Protein AF-A0A8J8B3W0-F1 (afdb_monomer_lite)

Foldseek 3Di:
DDDPPDPPPVVVVVVVVVPPPPPPCLVQCVPLLDVLLLVLAQVQLCLQLVDDSVVSVVLSVCCNVRNDTPVLVVLLQVLPPPDRCVLVVDLVLSLLQCSLCVCVSPVPDDPVSSSSSSSVNSVSLSVVCSVPVVLSVLSVVLVVLVVVVVPPPDDDPFDFFWKKKKKFFQDADADDPRPDGRRLGDFIWMKIAGCDAAWDDALHDIAHHGAMWIKFFDQDDVQVVRQGFIKIRPCLCCCPPVVDRPWMKMDMDGAGPQLRVQLNVLSVSLGGHDQQSHRQNSSQSSCVSRVPDHFDCHSRRGSNRRRVRSVVDPRMDINDDGGHDQWMFRDDVHTDTTHD

Radius of gyration: 24.82 Å; chains: 1; bounding box: 64×38×104 Å

Secondary structure (DSSP, 8-state):
-----SSSSSSHHHHTSS-----------TTT--HHHHHHHHHHHHHHH---HHHHHHHHHHHHHH---HHHHHHHHHHTTTS-GGG--SHHHHHHHHHHTHHHHHTT--HHHHHHHHHHHHHHHHHHHHH-HHHHHHHHHHHHHHHHHTT-----S--EEEEEEEEEE-------TTS------SEEEEEEEE-SSSEEEETTEEEETT-EEEEEEES--GGGTT--EEEESHHHHHHHTT--S-S-EEEEEEEEHHHHHHHHHHHHHT----SSSSHHHHHHHHHHTTTSSP---TTTT-HHHHHHHHHTSTT-EES--------EEE-SSSPEEE--

Sequence (340 aa):
MFKQRKITACILSIIMIFALAATAFAHDLDGYADRNVYDMLEIHYTILTGLEADVADTYYEEISNNGFTNEQLDSIDKVLYPGNLDSLSATYDKLAYLQDNYSELTSYMPQDKKILIDKYIMYLGLLYYYENPRQSEYLKMNEMDESIQRNQVGKAAANIVGKLTIFADPSTRGVGSSGHEINLGKHAWISFENTSSGYQRLGGLDYYQGTGGTVGTYGNLPETNNYKGVHYNVESVKVNDHSMYLPRYSLSVQITADDLSRINQTITYNDTWTKVNNCSWFAAAVWNASGGKYVSAGVIPTPKTLADNIKKISGYDTNAEVPYCDITYYKAKNPVKFTL

Organism: NCBI:txid2818044

pLDDT: mean 80.73, std 19.65, range [30.7, 98.69]

Structure (mmCIF, N/CA/C/O backbone):
data_AF-A0A8J8B3W0-F1
#
_entry.id   AF-A0A8J8B3W0-F1
#
loop_
_atom_site.group_PDB
_atom_site.id
_atom_site.type_symbol
_atom_site.label_atom_id
_atom_site.label_alt_id
_atom_site.label_comp_id
_atom_site.label_asym_id
_atom_site.label_entity_id
_atom_site.label_seq_id
_atom_site.pdbx_PDB_ins_code
_atom_site.Cartn_x
_atom_site.Cartn_y
_atom_site.Cartn_z
_atom_site.occupancy
_atom_site.B_iso_or_equiv
_atom_site.auth_seq_id
_atom_site.auth_comp_id
_atom_site.auth_asym_id
_atom_site.auth_atom_id
_atom_site.pdbx_PDB_model_num
ATOM 1 N N . MET A 1 1 ? 39.440 4.715 -75.061 1.00 36.53 1 MET A N 1
ATOM 2 C CA . MET A 1 1 ? 40.402 5.610 -74.385 1.00 36.53 1 MET A CA 1
ATOM 3 C C . MET A 1 1 ? 39.637 6.838 -73.892 1.00 36.53 1 MET A C 1
ATOM 5 O O . MET A 1 1 ? 39.273 7.645 -74.725 1.00 36.53 1 MET A O 1
ATOM 9 N N . PHE A 1 2 ? 39.359 6.902 -72.575 1.00 31.12 2 PHE A N 1
ATOM 10 C CA . PHE A 1 2 ? 38.786 8.022 -71.785 1.00 31.12 2 PHE A CA 1
ATOM 11 C C . PHE A 1 2 ? 37.401 8.568 -72.241 1.00 31.12 2 PHE A C 1
ATOM 13 O O . PHE A 1 2 ? 37.219 8.938 -73.382 1.00 31.12 2 PHE A O 1
ATOM 20 N N . LYS A 1 3 ? 36.356 8.731 -71.415 1.00 35.69 3 LYS A N 1
ATOM 21 C CA . LYS A 1 3 ? 36.325 9.058 -69.983 1.00 35.69 3 LYS A CA 1
ATOM 22 C C . LYS A 1 3 ? 34.891 8.845 -69.439 1.00 35.69 3 LYS A C 1
ATOM 24 O O . LYS A 1 3 ? 34.044 9.726 -69.538 1.00 35.69 3 LYS A O 1
ATOM 29 N N . GLN A 1 4 ? 34.628 7.695 -68.816 1.00 41.53 4 GLN A N 1
ATOM 30 C CA . GLN A 1 4 ? 33.573 7.559 -67.802 1.00 41.53 4 GLN A CA 1
ATOM 31 C C . GLN A 1 4 ? 34.034 8.325 -66.555 1.00 41.53 4 GLN A C 1
ATOM 33 O O . GLN A 1 4 ? 34.774 7.798 -65.733 1.00 41.53 4 GLN A O 1
ATOM 38 N N . ARG A 1 5 ? 33.672 9.603 -66.437 1.00 43.88 5 ARG A N 1
ATOM 39 C CA . ARG A 1 5 ? 33.802 10.374 -65.190 1.00 43.88 5 ARG A CA 1
ATOM 40 C C . ARG A 1 5 ? 32.729 11.448 -65.176 1.00 43.88 5 ARG A C 1
ATOM 42 O O . ARG A 1 5 ? 33.004 12.558 -65.610 1.00 43.88 5 ARG A O 1
ATOM 49 N N . LYS A 1 6 ? 31.517 11.097 -64.736 1.00 42.03 6 LYS A N 1
ATOM 50 C CA . LYS A 1 6 ? 30.480 12.049 -64.280 1.00 42.03 6 LYS A CA 1
ATOM 51 C C . LYS A 1 6 ? 29.300 11.377 -63.554 1.00 42.03 6 LYS A C 1
ATOM 53 O O . LYS A 1 6 ? 28.219 11.940 -63.493 1.00 42.03 6 LYS A O 1
ATOM 58 N N . ILE A 1 7 ? 29.510 10.196 -62.962 1.00 41.12 7 ILE A N 1
ATOM 59 C CA . ILE A 1 7 ? 28.539 9.544 -62.064 1.00 41.12 7 ILE A CA 1
ATOM 60 C C . ILE A 1 7 ? 29.308 8.998 -60.853 1.00 41.12 7 ILE A C 1
ATOM 62 O O . ILE A 1 7 ? 29.442 7.799 -60.652 1.00 41.12 7 ILE A O 1
ATOM 66 N N . THR A 1 8 ? 29.958 9.884 -60.097 1.00 40.88 8 THR A N 1
ATOM 67 C CA . THR A 1 8 ? 30.576 9.519 -58.800 1.00 40.88 8 THR A CA 1
ATOM 68 C C . THR A 1 8 ? 30.618 10.695 -57.816 1.00 40.88 8 THR A C 1
ATOM 70 O O . THR A 1 8 ? 31.261 10.607 -56.783 1.00 40.88 8 THR A O 1
ATOM 73 N N . ALA A 1 9 ? 29.921 11.802 -58.102 1.00 38.44 9 ALA A N 1
ATOM 74 C CA . ALA A 1 9 ? 29.915 12.986 -57.234 1.00 38.44 9 ALA A CA 1
ATOM 75 C C . ALA A 1 9 ? 28.532 13.338 -56.650 1.00 38.44 9 ALA A C 1
ATOM 77 O O . ALA A 1 9 ? 28.444 14.257 -55.849 1.00 38.44 9 ALA A O 1
ATOM 78 N N . CYS A 1 10 ? 27.469 12.599 -56.997 1.00 33.44 10 CYS A N 1
ATOM 79 C CA . CYS A 1 10 ? 26.130 12.786 -56.408 1.00 33.44 10 CYS A CA 1
ATOM 80 C C . CYS A 1 10 ? 25.666 11.617 -55.526 1.00 33.44 10 CYS A C 1
ATOM 82 O O . CYS A 1 10 ? 24.647 11.737 -54.862 1.00 33.44 10 CYS A O 1
ATOM 84 N N . ILE A 1 11 ? 26.411 10.506 -55.476 1.00 35.00 11 ILE A N 1
ATOM 85 C CA . ILE A 1 11 ? 26.091 9.373 -54.584 1.00 35.00 11 ILE A CA 1
ATOM 86 C C . ILE A 1 11 ? 26.805 9.520 -53.226 1.00 35.00 11 ILE A C 1
ATOM 88 O O . ILE A 1 11 ? 26.292 9.069 -52.209 1.00 35.00 11 ILE A O 1
ATOM 92 N N . LEU A 1 12 ? 27.922 10.254 -53.161 1.00 31.11 12 LEU A N 1
ATOM 93 C CA . LEU A 1 12 ? 28.620 10.544 -51.900 1.00 31.11 12 LEU A CA 1
ATOM 94 C C . LEU A 1 12 ? 27.958 11.655 -51.064 1.00 31.11 12 LEU A C 1
ATOM 96 O O . LEU A 1 12 ? 28.117 11.669 -49.850 1.00 31.11 12 LEU A O 1
ATOM 100 N N . SER A 1 13 ? 27.158 12.532 -51.674 1.00 31.62 13 SER A N 1
ATOM 101 C CA . SER A 1 13 ? 26.424 13.594 -50.964 1.00 31.62 13 SER A CA 1
ATOM 102 C C . SER A 1 13 ? 25.088 13.122 -50.379 1.00 31.62 13 SER A C 1
ATOM 104 O O . SER A 1 13 ? 24.562 13.765 -49.481 1.00 31.62 13 SER A O 1
ATOM 106 N N . ILE A 1 14 ? 24.552 11.993 -50.855 1.00 34.00 14 ILE A N 1
ATOM 107 C CA . ILE A 1 14 ? 23.327 11.379 -50.313 1.00 34.00 14 ILE A CA 1
ATOM 108 C C . ILE A 1 14 ? 23.666 10.384 -49.191 1.00 34.00 14 ILE A C 1
ATOM 110 O O . ILE A 1 14 ? 22.887 10.221 -48.259 1.00 34.00 14 ILE A O 1
ATOM 114 N N . ILE A 1 15 ? 24.873 9.807 -49.196 1.00 32.59 15 ILE A N 1
ATOM 115 C CA . ILE A 1 15 ? 25.362 8.965 -48.091 1.00 32.59 15 ILE A CA 1
ATOM 116 C C . ILE A 1 15 ? 25.829 9.812 -46.886 1.00 32.59 15 ILE A C 1
ATOM 118 O O . ILE A 1 15 ? 25.740 9.353 -45.755 1.00 32.59 15 ILE A O 1
ATOM 122 N N . MET A 1 16 ? 26.215 11.081 -47.079 1.00 30.70 16 MET A N 1
ATOM 123 C CA . MET A 1 16 ? 26.545 12.002 -45.972 1.00 30.70 16 MET A CA 1
ATOM 124 C C . MET A 1 16 ? 25.350 12.766 -45.372 1.00 30.70 16 MET A C 1
ATOM 126 O O . MET A 1 16 ? 25.546 13.538 -44.442 1.00 30.70 16 MET A O 1
ATOM 130 N N . ILE A 1 17 ? 24.122 12.546 -45.855 1.00 33.09 17 ILE A N 1
ATOM 131 C CA . ILE A 1 17 ? 22.892 13.073 -45.221 1.00 33.09 17 ILE A CA 1
ATOM 132 C C . ILE A 1 17 ? 22.119 11.958 -44.481 1.00 33.09 17 ILE A C 1
ATOM 134 O O . ILE A 1 17 ? 21.222 12.240 -43.697 1.00 33.09 17 ILE A O 1
ATOM 138 N N . PHE A 1 18 ? 22.541 10.695 -44.625 1.00 31.80 18 PHE A N 1
ATOM 139 C CA . PHE A 1 18 ? 22.135 9.575 -43.759 1.00 31.80 18 PHE A CA 1
ATOM 140 C C . PHE A 1 18 ? 23.187 9.198 -42.707 1.00 31.80 18 PHE A C 1
ATOM 142 O O . PHE A 1 18 ? 23.033 8.208 -42.005 1.00 31.80 18 PHE A O 1
ATOM 149 N N . ALA A 1 19 ? 24.198 10.044 -42.516 1.00 33.78 19 ALA A N 1
ATOM 150 C CA . ALA A 1 19 ? 24.714 10.293 -41.179 1.00 33.78 19 ALA A CA 1
ATOM 151 C C . ALA A 1 19 ? 23.879 11.430 -40.573 1.00 33.78 19 ALA A C 1
ATOM 153 O O . ALA A 1 19 ? 24.404 12.466 -40.170 1.00 33.78 19 ALA A O 1
ATOM 154 N N . LEU A 1 20 ? 22.549 11.234 -40.508 1.00 34.06 20 LEU A N 1
ATOM 155 C CA . LEU A 1 20 ? 21.848 11.724 -39.332 1.00 34.06 20 LEU A CA 1
ATOM 156 C C . LEU A 1 20 ? 22.696 11.165 -38.203 1.00 34.06 20 LEU A C 1
ATOM 158 O O . LEU A 1 20 ? 22.834 9.947 -38.074 1.00 34.06 20 LEU A O 1
ATOM 162 N N . ALA A 1 21 ? 23.319 12.049 -37.435 1.00 35.44 21 ALA A N 1
ATOM 163 C CA . ALA A 1 21 ? 23.540 11.712 -36.061 1.00 35.44 21 ALA A CA 1
ATOM 164 C C . ALA A 1 21 ? 22.165 11.225 -35.586 1.00 35.44 21 ALA A C 1
ATOM 166 O O . ALA A 1 21 ? 21.265 12.014 -35.312 1.00 35.44 21 ALA A O 1
ATOM 167 N N . ALA A 1 22 ? 22.002 9.904 -35.520 1.00 32.72 22 ALA A N 1
ATOM 168 C CA . ALA A 1 22 ? 21.505 9.305 -34.317 1.00 32.72 22 ALA A CA 1
ATOM 169 C C . ALA A 1 22 ? 22.384 9.912 -33.221 1.00 32.72 22 ALA A C 1
ATOM 171 O O . ALA A 1 22 ? 23.372 9.337 -32.778 1.00 32.72 22 ALA A O 1
ATOM 172 N N . THR A 1 23 ? 22.050 11.141 -32.823 1.00 35.25 23 THR A N 1
ATOM 173 C CA . THR A 1 23 ? 22.035 11.470 -31.423 1.00 35.25 23 THR A CA 1
ATOM 174 C C . THR A 1 23 ? 21.140 10.383 -30.877 1.00 35.25 23 THR A C 1
ATOM 176 O O . THR A 1 23 ? 19.912 10.458 -30.943 1.00 35.25 23 THR A O 1
ATOM 179 N N . ALA A 1 24 ? 21.777 9.279 -30.492 1.00 34.03 24 ALA A N 1
ATOM 180 C CA . ALA A 1 24 ? 21.272 8.482 -29.423 1.00 34.03 24 ALA A CA 1
ATOM 181 C C . ALA A 1 24 ? 20.951 9.531 -28.364 1.00 34.03 24 ALA A C 1
ATOM 183 O O . ALA A 1 24 ? 21.842 10.064 -27.712 1.00 34.03 24 ALA A O 1
ATOM 184 N N . PHE A 1 25 ? 19.674 9.864 -28.229 1.00 37.47 25 PHE A N 1
ATOM 185 C CA . PHE A 1 25 ? 19.162 10.095 -26.905 1.00 37.47 25 PHE A CA 1
ATOM 186 C C . PHE A 1 25 ? 19.222 8.708 -26.255 1.00 37.47 25 PHE A C 1
ATOM 188 O O . PHE A 1 25 ? 18.204 8.073 -26.022 1.00 37.47 25 PHE A O 1
ATOM 195 N N . ALA A 1 26 ? 20.445 8.214 -25.995 1.00 39.91 26 ALA A N 1
ATOM 196 C CA . ALA A 1 26 ? 20.672 7.559 -24.732 1.00 39.91 26 ALA A CA 1
ATOM 197 C C . ALA A 1 26 ? 20.059 8.567 -23.772 1.00 39.91 26 ALA A C 1
ATOM 199 O O . ALA A 1 26 ? 20.474 9.731 -23.757 1.00 39.91 26 ALA A O 1
ATOM 200 N N . HIS A 1 27 ? 18.927 8.211 -23.174 1.00 45.62 27 HIS A N 1
ATOM 201 C CA . HIS A 1 27 ? 18.411 9.011 -22.088 1.00 45.62 27 HIS A CA 1
ATOM 202 C C . HIS A 1 27 ? 19.501 8.869 -21.042 1.00 45.62 27 HIS A C 1
ATOM 204 O O . HIS A 1 27 ? 19.578 7.836 -20.379 1.00 45.62 27 HIS A O 1
ATOM 210 N N . ASP A 1 28 ? 20.450 9.801 -21.086 1.00 45.03 28 ASP A N 1
ATOM 211 C CA . ASP A 1 28 ? 21.692 9.710 -20.357 1.00 45.03 28 ASP A CA 1
ATOM 212 C C . ASP A 1 28 ? 21.248 9.673 -18.906 1.00 45.03 28 ASP A C 1
ATOM 214 O O . ASP A 1 28 ? 20.647 10.623 -18.397 1.00 45.03 28 ASP A O 1
ATOM 218 N N . LEU A 1 29 ? 21.410 8.511 -18.276 1.00 51.69 29 LEU A N 1
ATOM 219 C CA . LEU A 1 29 ? 21.153 8.385 -16.853 1.00 51.69 29 LEU A CA 1
ATOM 220 C C . LEU A 1 29 ? 22.271 9.074 -16.062 1.00 51.69 29 LEU A C 1
ATOM 222 O O . LEU A 1 29 ? 22.240 8.983 -14.836 1.00 51.69 29 LEU A O 1
ATOM 226 N N . ASP A 1 30 ? 23.198 9.784 -16.729 1.00 46.56 30 ASP A N 1
ATOM 227 C CA . ASP A 1 30 ? 24.101 10.792 -16.169 1.00 46.56 30 ASP A CA 1
ATOM 228 C C . ASP A 1 30 ? 23.297 11.775 -15.295 1.00 46.56 30 ASP A C 1
ATOM 230 O O . ASP A 1 30 ? 22.800 12.817 -15.723 1.00 46.56 30 ASP A O 1
ATOM 234 N N . GLY A 1 31 ? 23.116 11.382 -14.033 1.00 53.12 31 GLY A N 1
ATOM 235 C CA . GLY A 1 31 ? 22.353 12.095 -13.015 1.00 53.12 31 GLY A CA 1
ATOM 236 C C . GLY A 1 31 ? 21.260 11.288 -12.305 1.00 53.12 31 GLY A C 1
ATOM 237 O O . GLY A 1 31 ? 20.996 11.600 -11.152 1.00 53.12 31 GLY A O 1
ATOM 238 N N . TYR A 1 32 ? 20.661 10.266 -12.925 1.00 57.03 32 TYR A N 1
ATOM 239 C CA . TYR A 1 32 ? 19.447 9.570 -12.448 1.00 57.03 32 TYR A CA 1
ATOM 240 C C . TYR A 1 32 ? 19.716 8.250 -11.698 1.00 57.03 32 TYR A C 1
ATOM 242 O O . TYR A 1 32 ? 18.818 7.727 -11.037 1.00 57.03 32 TYR A O 1
ATOM 250 N N . ALA A 1 33 ? 20.939 7.714 -11.778 1.00 61.25 33 ALA A N 1
ATOM 251 C CA . ALA A 1 33 ? 21.395 6.541 -11.026 1.00 61.25 33 ALA A CA 1
ATOM 252 C C . ALA A 1 33 ? 21.654 6.882 -9.541 1.00 61.25 33 ALA A C 1
ATOM 254 O O . ALA A 1 33 ? 22.776 6.798 -9.037 1.00 61.25 33 ALA A O 1
ATOM 255 N N . ASP A 1 34 ? 20.616 7.334 -8.834 1.00 76.50 34 ASP A N 1
ATOM 256 C CA . ASP A 1 34 ? 20.676 7.507 -7.384 1.00 76.50 34 ASP A CA 1
ATOM 257 C C . ASP A 1 34 ? 20.457 6.145 -6.719 1.00 76.50 34 ASP A C 1
ATOM 259 O O . ASP A 1 34 ? 19.331 5.648 -6.639 1.00 76.50 34 ASP A O 1
ATOM 263 N N . ARG A 1 35 ? 21.543 5.558 -6.203 1.00 84.12 35 ARG A N 1
ATOM 264 C CA . ARG A 1 35 ? 21.506 4.298 -5.448 1.00 84.12 35 ARG A CA 1
ATOM 265 C C . ARG A 1 35 ? 20.496 4.351 -4.301 1.00 84.12 35 ARG A C 1
ATOM 267 O O . ARG A 1 35 ? 19.840 3.355 -4.045 1.00 84.12 35 ARG A O 1
ATOM 274 N N . ASN A 1 36 ? 20.290 5.515 -3.677 1.00 81.88 36 ASN A N 1
ATOM 275 C CA . ASN A 1 36 ? 19.286 5.642 -2.623 1.00 81.88 36 ASN A CA 1
ATOM 276 C C . ASN A 1 36 ? 17.862 5.484 -3.165 1.00 81.88 36 ASN A C 1
ATOM 278 O O . ASN A 1 36 ? 16.993 5.028 -2.435 1.00 81.88 36 ASN A O 1
ATOM 282 N N . VAL A 1 37 ? 17.593 5.918 -4.403 1.00 83.81 37 VAL A N 1
ATOM 283 C CA . VAL A 1 37 ? 16.291 5.699 -5.052 1.00 83.81 37 VAL A CA 1
ATOM 284 C C . VAL A 1 37 ? 16.123 4.235 -5.410 1.00 83.81 37 VAL A C 1
ATOM 286 O O . VAL A 1 37 ? 15.051 3.690 -5.185 1.00 83.81 37 VAL A O 1
ATOM 289 N N . TYR A 1 38 ? 17.174 3.591 -5.907 1.00 88.50 38 TYR A N 1
ATOM 290 C CA . TYR A 1 38 ? 17.145 2.157 -6.164 1.00 88.50 38 TYR A CA 1
ATOM 291 C C . TYR A 1 38 ? 16.872 1.337 -4.899 1.00 88.50 38 TYR A C 1
ATOM 293 O O . TYR A 1 38 ? 15.939 0.538 -4.905 1.00 88.50 38 TYR A O 1
ATOM 301 N N . ASP A 1 39 ? 17.623 1.578 -3.820 1.00 85.38 39 ASP A N 1
ATOM 302 C CA . ASP A 1 39 ? 17.486 0.832 -2.563 1.00 85.38 39 ASP A CA 1
ATOM 303 C C . ASP A 1 39 ? 16.042 0.907 -2.031 1.00 85.38 39 ASP A C 1
ATOM 305 O O . ASP A 1 39 ? 15.532 -0.078 -1.508 1.00 85.38 39 ASP A O 1
ATOM 309 N N . MET A 1 40 ? 15.350 2.032 -2.274 1.00 80.38 40 MET A N 1
ATOM 310 C CA . MET A 1 40 ? 13.934 2.201 -1.927 1.00 80.38 40 MET A CA 1
ATOM 311 C C . MET A 1 40 ? 12.941 1.417 -2.782 1.00 80.38 40 MET A C 1
ATOM 313 O O . MET A 1 40 ? 11.805 1.155 -2.388 1.00 80.38 40 MET A O 1
ATOM 317 N N . LEU A 1 41 ? 13.297 1.157 -4.034 1.00 88.56 41 LEU A N 1
ATOM 318 C CA . LEU A 1 41 ? 12.405 0.511 -4.989 1.00 88.56 41 LEU A CA 1
ATOM 319 C C . LEU A 1 41 ? 12.640 -0.989 -5.051 1.00 88.56 41 LEU A C 1
ATOM 321 O O . LEU A 1 41 ? 11.724 -1.711 -5.441 1.00 88.56 41 LEU A O 1
ATOM 325 N N . GLU A 1 42 ? 13.829 -1.452 -4.666 1.00 91.19 42 GLU A N 1
ATOM 326 C CA . GLU A 1 42 ? 14.282 -2.833 -4.800 1.00 91.19 42 GLU A CA 1
ATOM 327 C C . GLU A 1 42 ? 13.254 -3.831 -4.254 1.00 91.19 42 GLU A C 1
ATOM 329 O O . GLU A 1 42 ? 12.852 -4.758 -4.962 1.00 91.19 42 GLU A O 1
ATOM 334 N N . ILE A 1 43 ? 12.751 -3.627 -3.033 1.00 88.25 43 ILE A N 1
ATOM 335 C CA . ILE A 1 43 ? 11.786 -4.552 -2.424 1.00 88.25 43 ILE A CA 1
ATOM 336 C C . ILE A 1 43 ? 10.458 -4.593 -3.191 1.00 88.25 43 ILE A C 1
ATOM 338 O O . ILE A 1 43 ? 9.889 -5.658 -3.434 1.00 88.25 43 ILE A O 1
ATOM 342 N N . HIS A 1 44 ? 9.958 -3.441 -3.633 1.00 91.25 44 HIS A N 1
ATOM 343 C CA . HIS A 1 44 ? 8.719 -3.371 -4.402 1.00 91.25 44 HIS A CA 1
ATOM 344 C C . HIS A 1 44 ? 8.888 -3.981 -5.796 1.00 91.25 44 HIS A C 1
ATOM 346 O O . HIS A 1 44 ? 7.991 -4.670 -6.288 1.00 91.25 44 HIS A O 1
ATOM 352 N N . TYR A 1 45 ? 10.049 -3.752 -6.404 1.00 94.25 45 TYR A N 1
ATOM 353 C CA . TYR A 1 45 ? 10.434 -4.255 -7.709 1.00 94.25 45 TYR A CA 1
ATOM 354 C C . TYR A 1 45 ? 10.600 -5.777 -7.725 1.00 94.25 45 TYR A C 1
ATOM 356 O O . TYR A 1 45 ? 10.042 -6.452 -8.590 1.00 94.25 45 TYR A O 1
ATOM 364 N N . THR A 1 46 ? 11.315 -6.333 -6.751 1.00 94.06 46 THR A N 1
ATOM 365 C CA . THR A 1 46 ? 11.516 -7.784 -6.603 1.00 94.06 46 THR A CA 1
ATOM 366 C C . THR A 1 46 ? 10.196 -8.497 -6.307 1.00 94.06 46 THR A C 1
ATOM 368 O O . THR A 1 46 ? 9.905 -9.521 -6.919 1.00 94.06 46 THR A O 1
ATOM 371 N N . ILE A 1 47 ? 9.312 -7.916 -5.484 1.00 91.75 47 ILE A N 1
ATOM 372 C CA . ILE A 1 47 ? 7.959 -8.461 -5.248 1.00 91.75 47 ILE A CA 1
ATOM 373 C C . ILE A 1 47 ? 7.097 -8.453 -6.519 1.00 91.75 47 ILE A C 1
ATOM 375 O O . ILE A 1 47 ? 6.290 -9.367 -6.730 1.00 91.75 47 ILE A O 1
ATOM 379 N N . LEU A 1 48 ? 7.224 -7.414 -7.349 1.00 94.12 48 LEU A N 1
ATOM 380 C CA . LEU A 1 48 ? 6.501 -7.308 -8.614 1.00 94.12 48 LEU A CA 1
ATOM 381 C C . LEU A 1 48 ? 6.999 -8.344 -9.627 1.00 94.12 48 LEU A C 1
ATOM 383 O O . LEU A 1 48 ? 6.191 -9.060 -10.216 1.00 94.12 48 LEU A O 1
ATOM 387 N N . THR A 1 49 ? 8.317 -8.420 -9.810 1.00 95.00 49 THR A N 1
ATOM 388 C CA . THR A 1 49 ? 8.955 -9.190 -10.887 1.00 95.00 49 THR A CA 1
ATOM 389 C C . THR A 1 49 ? 9.239 -10.649 -10.536 1.00 95.00 49 THR A C 1
ATOM 391 O O . THR A 1 49 ? 9.416 -11.477 -11.433 1.00 95.00 49 THR A O 1
ATOM 394 N N . GLY A 1 50 ? 9.282 -10.970 -9.240 1.00 93.38 50 GLY A N 1
ATOM 395 C CA . GLY A 1 50 ? 9.732 -12.261 -8.725 1.00 93.38 50 GLY A CA 1
ATOM 396 C C . GLY A 1 50 ? 11.235 -12.497 -8.894 1.00 93.38 50 GLY A C 1
ATOM 397 O O . GLY A 1 50 ? 11.664 -13.646 -8.825 1.00 93.38 50 GLY A O 1
ATOM 398 N N . LEU A 1 51 ? 12.017 -11.450 -9.179 1.00 95.06 51 LEU A N 1
ATOM 399 C CA . LEU A 1 51 ? 13.472 -11.535 -9.281 1.00 95.06 51 LEU A CA 1
ATOM 400 C C . LEU A 1 51 ? 14.111 -11.600 -7.892 1.00 95.06 51 LEU A C 1
ATOM 402 O O . LEU A 1 51 ? 13.632 -10.974 -6.946 1.00 95.06 51 LEU A O 1
ATOM 406 N N . GLU A 1 52 ? 15.225 -12.321 -7.804 1.00 95.00 52 GLU A N 1
ATOM 407 C CA . GLU A 1 52 ? 16.122 -12.259 -6.653 1.00 95.00 52 GLU A CA 1
ATOM 408 C C . GLU A 1 52 ? 16.838 -10.896 -6.611 1.00 95.00 52 GLU A C 1
ATOM 410 O O . GLU A 1 52 ? 17.029 -10.243 -7.644 1.00 95.00 52 GLU A O 1
ATOM 415 N N . ALA A 1 53 ? 17.231 -10.466 -5.410 1.00 91.88 53 ALA A N 1
ATOM 416 C CA . ALA A 1 53 ? 17.833 -9.151 -5.171 1.00 91.88 53 ALA A CA 1
ATOM 417 C C . ALA A 1 53 ? 19.136 -8.932 -5.967 1.00 91.88 53 ALA A C 1
ATOM 419 O O . ALA A 1 53 ? 19.337 -7.877 -6.556 1.00 91.88 53 ALA A O 1
ATOM 420 N N . ASP A 1 54 ? 19.980 -9.958 -6.091 1.00 96.19 54 ASP A N 1
ATOM 421 C CA . ASP A 1 54 ? 21.234 -9.895 -6.855 1.00 96.19 54 ASP A CA 1
ATOM 422 C C . ASP A 1 54 ? 21.008 -9.702 -8.367 1.00 96.19 54 ASP A C 1
ATOM 424 O O . ASP A 1 54 ? 21.774 -9.012 -9.051 1.00 96.19 54 ASP A O 1
ATOM 428 N N . VAL A 1 55 ? 19.923 -10.270 -8.902 1.00 97.12 55 VAL A N 1
ATOM 429 C CA . VAL A 1 55 ? 19.504 -10.043 -10.290 1.00 97.12 55 VAL A CA 1
ATOM 430 C C . VAL A 1 55 ? 18.970 -8.621 -10.466 1.00 97.12 55 VAL A C 1
ATOM 432 O O . VAL A 1 55 ? 19.281 -7.979 -11.472 1.00 97.12 55 VAL A O 1
ATOM 435 N N . ALA A 1 56 ? 18.205 -8.107 -9.497 1.00 96.25 56 ALA A N 1
ATOM 436 C CA . ALA A 1 56 ? 17.738 -6.721 -9.506 1.00 96.25 56 ALA A CA 1
ATOM 437 C C . ALA A 1 56 ? 18.907 -5.718 -9.445 1.00 96.25 56 ALA A C 1
ATOM 439 O O . ALA A 1 56 ? 18.924 -4.777 -10.242 1.00 96.25 56 ALA A O 1
ATOM 440 N N . ASP A 1 57 ? 19.914 -5.976 -8.602 1.00 94.75 57 ASP A N 1
ATOM 441 C CA . ASP A 1 57 ? 21.149 -5.186 -8.499 1.00 94.75 57 ASP A CA 1
ATOM 442 C C . ASP A 1 57 ? 21.885 -5.157 -9.843 1.00 94.75 57 ASP A C 1
ATOM 444 O O . ASP A 1 57 ? 22.254 -4.094 -10.345 1.00 9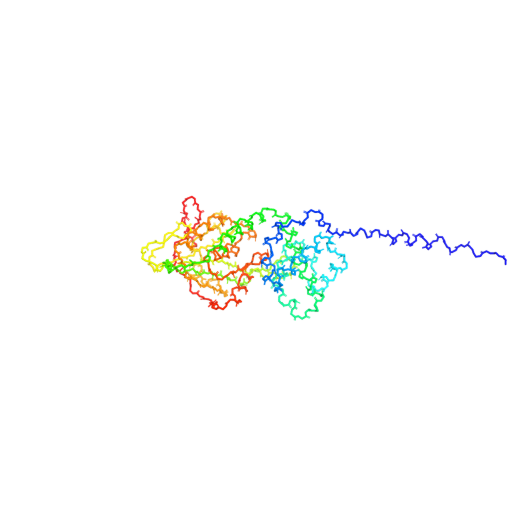4.75 57 ASP A O 1
ATOM 448 N N . THR A 1 58 ? 22.027 -6.324 -10.480 1.00 96.00 58 THR A N 1
ATOM 449 C CA . THR A 1 58 ? 22.649 -6.435 -11.807 1.00 96.00 58 THR A CA 1
ATOM 450 C C . THR A 1 58 ? 21.893 -5.593 -12.839 1.00 96.00 58 THR A C 1
ATOM 452 O O . THR A 1 58 ? 22.499 -4.877 -13.636 1.00 96.00 58 THR A O 1
ATOM 455 N N . TYR A 1 59 ? 20.556 -5.632 -12.831 1.00 95.12 59 TYR A N 1
ATOM 456 C CA . TYR A 1 59 ? 19.750 -4.826 -13.750 1.00 95.12 59 TYR A CA 1
ATOM 457 C C . TYR A 1 59 ? 19.890 -3.333 -13.471 1.00 95.12 59 TYR A C 1
ATOM 459 O O . TYR A 1 59 ? 20.003 -2.559 -14.420 1.00 95.12 59 TYR A O 1
ATOM 467 N N . TYR A 1 60 ? 19.929 -2.928 -12.203 1.00 93.19 60 TYR A N 1
ATOM 468 C CA . TYR A 1 60 ? 20.197 -1.548 -11.818 1.00 93.19 60 TYR A CA 1
ATOM 469 C C . TYR A 1 60 ? 21.555 -1.064 -12.335 1.00 93.19 60 TYR A C 1
ATOM 471 O O . TYR A 1 60 ? 21.621 0.011 -12.932 1.00 93.19 60 TYR A O 1
ATOM 479 N N . GLU A 1 61 ? 22.622 -1.847 -12.163 1.00 91.69 61 GLU A N 1
ATOM 480 C CA . GLU A 1 61 ? 23.959 -1.495 -12.652 1.00 91.69 61 GLU A CA 1
ATOM 481 C C . GLU A 1 61 ? 23.998 -1.394 -14.181 1.00 91.69 61 GLU A C 1
ATOM 483 O O . GLU A 1 61 ? 24.558 -0.446 -14.733 1.00 91.69 61 GLU A O 1
ATOM 488 N N . GLU A 1 62 ? 23.376 -2.338 -14.890 1.00 90.50 62 GLU A N 1
ATOM 489 C CA . GLU A 1 62 ? 23.314 -2.310 -16.351 1.00 90.50 62 GLU A CA 1
ATOM 490 C C . GLU A 1 62 ? 22.552 -1.092 -16.878 1.00 90.50 62 GLU A C 1
ATOM 492 O O . GLU A 1 62 ? 23.022 -0.445 -17.817 1.00 90.50 62 GLU A O 1
ATOM 497 N N . ILE A 1 63 ? 21.403 -0.775 -16.273 1.00 89.31 63 ILE A N 1
ATOM 498 C CA . ILE A 1 63 ? 20.601 0.404 -16.610 1.00 89.31 63 ILE A CA 1
ATOM 499 C C . ILE A 1 63 ? 21.413 1.663 -16.317 1.00 89.31 63 ILE A C 1
ATOM 501 O O . ILE A 1 63 ? 21.570 2.491 -17.203 1.00 89.31 63 ILE A O 1
ATOM 505 N N . SER A 1 64 ? 21.988 1.782 -15.122 1.00 84.94 64 SER A N 1
ATOM 506 C CA . SER A 1 64 ? 22.744 2.965 -14.691 1.00 84.94 64 SER A CA 1
ATOM 507 C C . SER A 1 64 ? 23.940 3.266 -15.591 1.00 84.94 64 SER A C 1
ATOM 509 O O . SER A 1 64 ? 24.220 4.428 -15.863 1.00 84.94 64 SER A O 1
ATOM 511 N N . ASN A 1 65 ? 24.629 2.228 -16.074 1.00 84.44 65 ASN A N 1
ATOM 512 C CA . ASN A 1 65 ? 25.823 2.388 -16.902 1.00 84.44 65 ASN A CA 1
ATOM 513 C C . ASN A 1 65 ? 25.521 2.580 -18.394 1.00 84.44 65 ASN A C 1
ATOM 515 O O . ASN A 1 65 ? 26.319 3.199 -19.093 1.00 84.44 65 ASN A O 1
ATOM 519 N N . ASN A 1 66 ? 24.422 2.013 -18.906 1.00 83.19 66 ASN A N 1
ATOM 520 C CA . ASN A 1 66 ? 24.198 1.913 -20.355 1.00 83.19 66 ASN A CA 1
ATOM 521 C C . ASN A 1 66 ? 22.887 2.547 -20.839 1.00 83.19 66 ASN A C 1
ATOM 523 O O . ASN A 1 66 ? 22.694 2.698 -22.047 1.00 83.19 66 ASN A O 1
ATOM 527 N N . GLY A 1 67 ? 21.972 2.890 -19.931 1.00 81.81 67 GLY A N 1
ATOM 528 C CA . GLY A 1 67 ? 20.623 3.331 -20.267 1.00 81.81 67 GLY A CA 1
ATOM 529 C C . GLY A 1 67 ? 19.870 2.320 -21.137 1.00 81.81 67 GLY A C 1
ATOM 530 O O . GLY A 1 67 ? 20.067 1.107 -21.046 1.00 81.81 67 GLY A O 1
ATOM 531 N N . PHE A 1 68 ? 18.990 2.841 -21.992 1.00 83.00 68 PHE A N 1
ATOM 532 C CA . PHE A 1 68 ? 18.294 2.075 -23.024 1.00 83.00 68 PHE A CA 1
ATOM 533 C C . PHE A 1 68 ? 18.677 2.593 -24.407 1.00 83.00 68 PHE A C 1
ATOM 535 O O . PHE A 1 68 ? 18.727 3.798 -24.649 1.00 83.00 68 PHE A O 1
ATOM 542 N N . THR A 1 69 ? 18.896 1.669 -25.336 1.00 84.19 69 THR A N 1
ATOM 543 C CA . THR A 1 69 ? 19.025 1.986 -26.760 1.00 84.19 69 THR A CA 1
ATOM 544 C C . THR A 1 69 ? 17.651 2.242 -27.385 1.00 84.19 69 THR A C 1
ATOM 546 O O . THR A 1 69 ? 16.641 1.698 -26.937 1.00 84.19 69 THR A O 1
ATOM 549 N N . ASN A 1 70 ? 17.607 3.003 -28.482 1.00 79.88 70 ASN A N 1
ATOM 550 C CA . ASN A 1 70 ? 16.364 3.218 -29.235 1.00 79.88 70 ASN A CA 1
ATOM 551 C C . ASN A 1 70 ? 15.737 1.898 -29.711 1.00 79.88 70 ASN A C 1
ATOM 553 O O . ASN A 1 70 ? 14.527 1.747 -29.664 1.00 79.88 70 ASN A O 1
ATOM 557 N N . GLU A 1 71 ? 16.547 0.911 -30.109 1.00 84.44 71 GLU A N 1
ATOM 558 C CA . GLU A 1 71 ? 16.041 -0.403 -30.527 1.00 84.44 71 GLU A CA 1
ATOM 559 C C . GLU A 1 71 ? 15.357 -1.155 -29.374 1.00 84.44 71 GLU A C 1
ATOM 561 O O . GLU A 1 71 ? 14.336 -1.819 -29.569 1.00 84.44 71 GLU A O 1
ATOM 566 N N . GLN A 1 72 ? 15.898 -1.038 -28.160 1.00 86.88 72 GLN A N 1
ATOM 567 C CA . GLN A 1 72 ? 15.280 -1.595 -26.960 1.00 86.88 72 GLN A CA 1
ATOM 568 C C . GLN A 1 72 ? 13.958 -0.896 -26.637 1.00 86.88 72 GLN A C 1
ATOM 570 O O . GLN A 1 72 ? 12.976 -1.588 -26.378 1.00 86.88 72 GLN A O 1
ATOM 575 N N . LEU A 1 73 ? 13.910 0.439 -26.700 1.00 82.94 73 LEU A N 1
ATOM 576 C CA . LEU A 1 73 ? 12.676 1.208 -26.500 1.00 82.94 73 LEU A CA 1
ATOM 577 C C . LEU A 1 73 ? 11.617 0.850 -27.553 1.00 82.94 73 LEU A C 1
ATOM 579 O O . LEU A 1 73 ? 10.510 0.464 -27.193 1.00 82.94 73 LEU A O 1
ATOM 583 N N . ASP A 1 74 ? 11.995 0.803 -28.831 1.00 80.94 74 ASP A N 1
ATOM 584 C CA . ASP A 1 74 ? 11.117 0.361 -29.920 1.00 80.94 74 ASP A CA 1
ATOM 585 C C . ASP A 1 74 ? 10.602 -1.071 -29.695 1.00 80.94 74 ASP A C 1
ATOM 587 O O . ASP A 1 74 ? 9.472 -1.414 -30.055 1.00 80.94 74 ASP A O 1
ATOM 591 N N . SER A 1 75 ? 11.437 -1.955 -29.137 1.00 82.88 75 SER A N 1
ATOM 592 C CA . SER A 1 75 ? 11.021 -3.316 -28.798 1.00 82.88 75 SER A CA 1
ATOM 593 C C . SER A 1 75 ? 10.051 -3.345 -27.619 1.00 82.88 75 SER A C 1
ATOM 595 O O . SER A 1 75 ? 9.186 -4.218 -27.606 1.00 82.88 75 SER A O 1
ATOM 597 N N . ILE A 1 76 ? 10.205 -2.461 -26.636 1.00 82.62 76 ILE A N 1
ATOM 598 C CA . ILE A 1 76 ? 9.299 -2.336 -25.489 1.00 82.62 76 ILE A CA 1
ATOM 599 C C . ILE A 1 76 ? 7.936 -1.839 -25.965 1.00 82.62 76 ILE A C 1
ATOM 601 O O . ILE A 1 76 ? 6.922 -2.474 -25.676 1.00 82.62 76 ILE A O 1
ATOM 605 N N . ASP A 1 77 ? 7.912 -0.781 -26.774 1.00 75.56 77 ASP A N 1
ATOM 606 C CA . ASP A 1 77 ? 6.674 -0.199 -27.295 1.00 75.56 77 ASP A CA 1
ATOM 607 C C . ASP A 1 77 ? 5.874 -1.212 -28.126 1.00 75.56 77 ASP A C 1
ATOM 609 O O . ASP A 1 77 ? 4.653 -1.314 -27.997 1.00 75.56 77 ASP A O 1
ATOM 613 N N . LYS A 1 78 ? 6.557 -2.048 -28.920 1.00 75.12 78 LYS A N 1
ATOM 614 C CA . LYS A 1 78 ? 5.917 -3.135 -29.685 1.00 75.12 78 LYS A CA 1
ATOM 615 C C . LYS A 1 78 ? 5.316 -4.228 -28.806 1.00 75.12 78 LYS A C 1
ATOM 617 O O . LYS A 1 78 ? 4.311 -4.818 -29.193 1.00 75.12 78 LYS A O 1
ATOM 622 N N . VAL A 1 79 ? 5.933 -4.526 -27.662 1.00 70.56 79 VAL A N 1
ATOM 623 C CA . VAL A 1 79 ? 5.447 -5.545 -26.716 1.00 70.56 79 VAL A CA 1
ATOM 624 C C . VAL A 1 79 ? 4.213 -5.055 -25.954 1.00 70.56 79 VAL A C 1
ATOM 626 O O . VAL A 1 79 ? 3.391 -5.864 -25.537 1.00 70.56 79 VAL A O 1
ATOM 629 N N . LEU A 1 80 ? 4.050 -3.741 -25.812 1.00 70.12 80 LEU A N 1
ATOM 630 C CA . LEU A 1 80 ? 2.973 -3.129 -25.031 1.00 70.12 80 LEU A CA 1
ATOM 631 C C . LEU A 1 80 ? 1.750 -2.733 -25.882 1.00 70.12 80 LEU A C 1
ATOM 633 O O . LEU A 1 80 ? 0.759 -2.228 -25.353 1.00 70.12 80 LEU A O 1
ATOM 637 N N . TYR A 1 81 ? 1.773 -3.042 -27.185 1.00 57.69 81 TYR A N 1
ATOM 638 C CA . TYR A 1 81 ? 0.688 -2.789 -28.139 1.00 57.69 81 TYR A CA 1
ATOM 639 C C . TYR A 1 81 ? -0.452 -3.845 -28.025 1.00 57.69 81 TYR A C 1
ATOM 641 O O . TYR A 1 81 ? -0.154 -5.027 -27.851 1.00 57.69 81 TYR A O 1
ATOM 649 N N . PRO A 1 82 ? -1.755 -3.467 -28.129 1.00 49.44 82 PRO A N 1
ATOM 650 C CA . PRO A 1 82 ? -2.276 -2.432 -29.020 1.00 49.44 82 PRO A CA 1
ATOM 651 C C . PRO A 1 82 ? -2.365 -1.008 -28.463 1.00 49.44 82 PRO A C 1
ATOM 653 O O . PRO A 1 82 ? -2.842 -0.112 -29.157 1.00 49.44 82 PRO A O 1
ATOM 656 N N . GLY A 1 83 ? -1.902 -0.768 -27.236 1.00 51.91 83 GLY A N 1
ATOM 657 C CA . GLY A 1 83 ? -1.802 0.574 -26.679 1.00 51.91 83 GLY A CA 1
ATOM 658 C C . GLY A 1 83 ? -0.443 1.176 -26.957 1.00 51.91 83 GLY A C 1
ATOM 659 O O . GLY A 1 83 ? 0.548 0.752 -26.379 1.00 51.91 83 GLY A O 1
ATOM 660 N N . ASN A 1 84 ? -0.376 2.152 -27.855 1.00 51.84 84 ASN A N 1
ATOM 661 C CA . ASN A 1 84 ? 0.858 2.892 -28.066 1.00 51.84 84 ASN A CA 1
ATOM 662 C C . ASN A 1 84 ? 1.255 3.533 -26.724 1.00 51.84 84 ASN A C 1
ATOM 664 O O . ASN A 1 84 ? 0.509 4.391 -26.244 1.00 51.84 84 ASN A O 1
ATOM 668 N N . LEU A 1 85 ? 2.377 3.145 -26.106 1.00 52.56 85 LEU A N 1
ATOM 669 C CA . LEU A 1 85 ? 2.863 3.802 -24.887 1.00 52.56 85 LEU A CA 1
ATOM 670 C C . LEU A 1 85 ? 3.077 5.307 -25.110 1.00 52.56 85 LEU A C 1
ATOM 672 O O . LEU A 1 85 ? 3.008 6.067 -24.149 1.00 52.56 85 LEU A O 1
ATOM 676 N N . ASP A 1 86 ? 3.265 5.756 -26.356 1.00 49.50 86 ASP A N 1
ATOM 677 C CA . 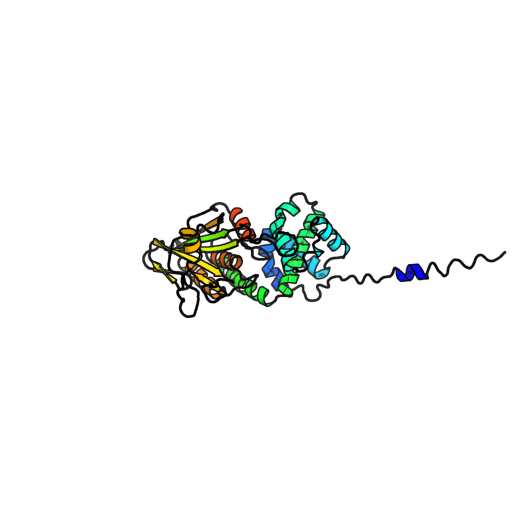ASP A 1 86 ? 3.317 7.180 -26.715 1.00 49.50 86 ASP A CA 1
ATOM 678 C C . ASP A 1 86 ? 2.027 7.943 -26.367 1.00 49.50 86 ASP A C 1
ATOM 680 O O . ASP A 1 86 ? 2.044 9.165 -26.218 1.00 49.50 86 ASP A O 1
ATOM 684 N N . SER A 1 87 ? 0.896 7.243 -26.222 1.00 45.91 87 SER A N 1
ATOM 685 C CA . SER A 1 87 ? -0.372 7.828 -25.759 1.00 45.91 87 SER A CA 1
ATOM 686 C C . SER A 1 87 ? -0.411 8.058 -24.239 1.00 45.91 87 SER A C 1
ATOM 688 O O . SER A 1 87 ? -1.224 8.848 -23.746 1.00 45.91 87 SER A O 1
ATOM 690 N N . LEU A 1 88 ? 0.486 7.402 -23.493 1.00 55.03 88 LEU A N 1
ATOM 691 C CA . LEU A 1 88 ? 0.726 7.598 -22.066 1.00 55.03 88 LEU A CA 1
ATOM 692 C C . LEU A 1 88 ? 1.946 8.511 -21.922 1.00 55.03 88 LEU A C 1
ATOM 694 O O . LEU A 1 88 ? 3.085 8.064 -21.815 1.00 55.03 88 LEU A O 1
ATOM 698 N N . SER A 1 89 ? 1.723 9.823 -21.957 1.00 58.09 89 SER A N 1
ATOM 699 C CA . SER A 1 89 ? 2.818 10.800 -21.997 1.00 58.09 89 SER A CA 1
ATOM 700 C C . SER A 1 89 ? 3.593 10.938 -20.679 1.00 58.09 89 SER A C 1
ATOM 702 O O . SER A 1 89 ? 4.681 11.508 -20.683 1.00 58.09 89 SER A O 1
ATOM 704 N N . ALA A 1 90 ? 3.075 10.421 -19.558 1.00 74.62 90 ALA A N 1
ATOM 705 C CA . ALA A 1 90 ? 3.699 10.552 -18.243 1.00 74.62 90 ALA A CA 1
ATOM 706 C C . ALA A 1 90 ? 4.361 9.247 -17.766 1.00 74.62 90 ALA A C 1
ATOM 708 O O . ALA A 1 90 ? 3.733 8.188 -17.768 1.00 74.62 90 ALA A O 1
ATOM 709 N N . THR A 1 91 ? 5.591 9.347 -17.244 1.00 82.31 91 THR A N 1
ATOM 710 C CA . THR A 1 91 ? 6.358 8.250 -16.612 1.00 82.31 91 THR A CA 1
ATOM 711 C C . THR A 1 91 ? 5.523 7.457 -15.599 1.00 82.31 91 THR A C 1
ATOM 713 O O . THR A 1 91 ? 5.560 6.229 -15.582 1.00 82.31 91 THR A O 1
ATOM 716 N N . TYR A 1 92 ? 4.704 8.157 -14.804 1.00 83.12 92 TYR A N 1
ATOM 717 C CA . TYR A 1 92 ? 3.787 7.555 -13.831 1.00 83.12 92 TYR A CA 1
ATOM 718 C C . TYR A 1 92 ? 2.775 6.599 -14.475 1.00 83.12 92 TYR A C 1
ATOM 720 O O . TYR A 1 92 ? 2.587 5.492 -13.981 1.00 83.12 92 TYR A O 1
ATOM 728 N N . ASP A 1 93 ? 2.133 7.012 -15.570 1.00 80.62 93 ASP A N 1
ATOM 729 C CA . ASP A 1 93 ? 1.068 6.230 -16.204 1.00 80.62 93 ASP A CA 1
ATOM 730 C C . ASP A 1 93 ? 1.641 4.967 -16.859 1.00 80.62 93 ASP A C 1
ATOM 732 O O . ASP A 1 93 ? 1.064 3.888 -16.726 1.00 80.62 93 ASP A O 1
ATOM 736 N N . LYS A 1 94 ? 2.817 5.078 -17.497 1.00 83.81 94 LYS A N 1
ATOM 737 C CA . LYS A 1 94 ? 3.538 3.926 -18.065 1.00 83.81 94 LYS A CA 1
ATOM 738 C C . LYS A 1 94 ? 3.896 2.907 -16.984 1.00 83.81 94 LYS A C 1
ATOM 740 O O . LYS A 1 94 ? 3.645 1.715 -17.147 1.00 83.81 94 LYS A O 1
ATOM 745 N N . LEU A 1 95 ? 4.453 3.381 -15.870 1.00 88.25 95 LEU A N 1
ATOM 746 C CA . LEU A 1 95 ? 4.856 2.528 -14.757 1.00 88.25 95 LEU A CA 1
ATOM 747 C C . LEU A 1 95 ? 3.654 1.863 -14.077 1.00 88.25 95 LEU A C 1
ATOM 749 O O . LEU A 1 95 ? 3.682 0.658 -13.840 1.00 88.25 95 LEU A O 1
ATOM 753 N N . ALA A 1 96 ? 2.585 2.620 -13.815 1.00 85.62 96 ALA A N 1
ATOM 754 C CA . ALA A 1 96 ? 1.355 2.087 -13.233 1.00 85.62 96 ALA A CA 1
ATOM 755 C C . ALA A 1 96 ? 0.723 1.017 -14.135 1.00 85.62 96 ALA A C 1
ATOM 757 O O . ALA A 1 96 ? 0.363 -0.055 -13.655 1.00 85.62 96 ALA A O 1
ATOM 758 N N . TYR A 1 97 ? 0.662 1.265 -15.448 1.00 84.69 97 TYR A N 1
ATOM 759 C CA . TYR A 1 97 ? 0.161 0.290 -16.414 1.00 84.69 97 TYR A CA 1
ATOM 760 C C . TYR A 1 97 ? 0.987 -1.002 -16.416 1.00 84.69 97 TYR A C 1
ATOM 762 O O . TYR A 1 97 ? 0.423 -2.092 -16.325 1.00 84.69 97 TYR A O 1
ATOM 770 N N . LEU A 1 98 ? 2.316 -0.892 -16.500 1.00 88.38 98 LEU A N 1
ATOM 771 C CA . LEU A 1 98 ? 3.208 -2.052 -16.505 1.00 88.38 98 LEU A CA 1
ATOM 772 C C . LEU A 1 98 ? 3.094 -2.869 -15.223 1.00 88.38 98 LEU A C 1
ATOM 774 O O . LEU A 1 98 ? 3.019 -4.090 -15.290 1.00 88.38 98 LEU A O 1
ATOM 778 N N . GLN A 1 99 ? 3.052 -2.200 -14.072 1.00 91.56 99 GLN A N 1
ATOM 779 C CA . GLN A 1 99 ? 2.889 -2.847 -12.777 1.00 91.56 99 GLN A CA 1
ATOM 780 C C . GLN A 1 99 ? 1.554 -3.594 -12.680 1.00 91.56 99 GLN A C 1
ATOM 782 O O . GLN A 1 99 ? 1.534 -4.771 -12.320 1.00 91.56 99 GLN A O 1
ATOM 787 N N . ASP A 1 100 ? 0.444 -2.936 -13.024 1.00 84.31 100 ASP A N 1
ATOM 788 C CA . ASP A 1 100 ? -0.898 -3.505 -12.860 1.00 84.31 100 ASP A CA 1
ATOM 789 C C . ASP A 1 100 ? -1.178 -4.671 -13.822 1.00 84.31 100 ASP A C 1
ATOM 791 O O . ASP A 1 100 ? -2.006 -5.532 -13.509 1.00 84.31 100 ASP A O 1
ATOM 795 N N . ASN A 1 101 ? -0.482 -4.718 -14.964 1.00 84.44 101 ASN A N 1
ATOM 796 C CA . ASN A 1 101 ? -0.635 -5.752 -15.992 1.00 84.44 101 ASN A CA 1
ATOM 797 C C . ASN A 1 101 ? 0.562 -6.715 -16.060 1.00 84.44 101 ASN A C 1
ATOM 799 O O . ASN A 1 101 ? 0.625 -7.550 -16.960 1.00 84.44 101 ASN A O 1
ATOM 803 N N . TYR A 1 102 ? 1.514 -6.626 -15.125 1.00 89.75 102 TYR A N 1
ATOM 804 C CA . TYR A 1 102 ? 2.799 -7.325 -15.216 1.00 89.75 102 TYR A CA 1
ATOM 805 C C . TYR A 1 102 ? 2.655 -8.837 -15.428 1.00 89.75 102 TYR A C 1
ATOM 807 O O . TYR A 1 102 ? 3.281 -9.409 -16.321 1.00 89.75 102 TYR A O 1
ATOM 815 N N . SER A 1 103 ? 1.812 -9.494 -14.626 1.00 88.25 103 SER A N 1
ATOM 816 C CA . SER A 1 103 ? 1.609 -10.944 -14.706 1.00 88.25 103 SER A CA 1
ATOM 817 C C . SER A 1 103 ? 0.987 -11.370 -16.035 1.00 88.25 103 SER A C 1
ATOM 819 O O . SER A 1 103 ? 1.406 -12.373 -16.606 1.00 88.25 103 SER A O 1
ATOM 821 N N . GLU A 1 104 ? 0.023 -10.607 -16.551 1.00 86.00 104 GLU A N 1
ATOM 822 C CA . GLU A 1 104 ? -0.610 -10.876 -17.842 1.00 86.00 104 GLU A CA 1
ATOM 823 C C . GLU A 1 104 ? 0.391 -10.686 -18.983 1.00 86.00 104 GLU A C 1
ATOM 825 O O . GLU A 1 104 ? 0.603 -11.613 -19.766 1.00 86.00 104 GLU A O 1
ATOM 830 N N . LEU A 1 105 ? 1.082 -9.542 -19.005 1.00 85.19 105 LEU A N 1
ATOM 831 C CA . LEU A 1 105 ? 2.082 -9.207 -20.019 1.00 85.19 105 LEU A CA 1
ATOM 832 C C . LEU A 1 105 ? 3.188 -10.263 -20.093 1.00 85.19 105 LEU A C 1
ATOM 834 O O . LEU A 1 105 ? 3.573 -10.684 -21.181 1.00 85.19 105 LEU A O 1
ATOM 838 N N . THR A 1 106 ? 3.698 -10.708 -18.943 1.00 89.38 106 THR A N 1
ATOM 839 C CA . THR A 1 106 ? 4.872 -11.591 -18.885 1.00 89.38 106 THR A CA 1
ATOM 840 C C . THR A 1 106 ? 4.546 -13.082 -18.967 1.00 89.38 106 THR A C 1
ATOM 842 O O . THR A 1 106 ? 5.440 -13.864 -19.282 1.00 89.38 106 THR A O 1
ATOM 845 N N . SER A 1 107 ? 3.289 -13.492 -18.761 1.00 88.62 107 SER A N 1
ATOM 846 C CA . SER A 1 107 ? 2.887 -14.911 -18.689 1.00 88.62 107 SER A CA 1
ATOM 847 C C . SER A 1 107 ? 3.228 -15.754 -19.926 1.00 88.62 107 SER A C 1
ATOM 849 O O . SER A 1 107 ? 3.502 -16.947 -19.798 1.00 88.62 107 SER A O 1
ATOM 851 N N . TYR A 1 108 ? 3.250 -15.141 -21.112 1.00 83.19 108 TYR A N 1
ATOM 852 C CA . TYR A 1 108 ? 3.568 -15.804 -22.385 1.00 83.19 108 TYR A CA 1
ATOM 853 C C . TYR A 1 108 ? 4.770 -15.174 -23.098 1.00 83.19 108 TYR A C 1
ATOM 855 O O . TYR A 1 108 ? 5.035 -15.467 -24.266 1.00 83.19 108 TYR A O 1
ATOM 863 N N . MET A 1 109 ? 5.481 -14.277 -22.416 1.00 87.94 109 MET A N 1
ATOM 864 C CA . MET A 1 109 ? 6.542 -13.490 -23.019 1.00 87.94 109 MET A CA 1
ATOM 865 C C . MET A 1 109 ? 7.841 -14.308 -23.114 1.00 87.94 109 MET A C 1
ATOM 867 O O . MET A 1 109 ? 8.240 -14.930 -22.127 1.00 87.94 109 MET A O 1
ATOM 871 N N . PRO A 1 110 ? 8.544 -14.296 -24.264 1.00 90.88 110 PRO A N 1
ATOM 872 C CA . PRO A 1 110 ? 9.893 -14.844 -24.355 1.00 90.88 110 PRO A CA 1
ATOM 873 C C . PRO A 1 110 ? 10.821 -14.232 -23.299 1.00 90.88 110 PRO A C 1
ATOM 875 O O . PRO A 1 110 ? 10.720 -13.043 -22.993 1.00 90.88 110 PRO A O 1
ATOM 878 N N . GLN A 1 111 ? 11.738 -15.033 -22.750 1.00 91.69 111 GLN A N 1
ATOM 879 C CA . GLN A 1 111 ? 12.570 -14.622 -21.614 1.00 91.69 111 GLN A CA 1
ATOM 880 C C . GLN A 1 111 ? 13.375 -13.343 -21.894 1.00 91.69 111 GLN A C 1
ATOM 882 O O . GLN A 1 111 ? 13.471 -12.483 -21.027 1.00 91.69 111 GLN A O 1
ATOM 887 N N . ASP A 1 112 ? 13.914 -13.178 -23.103 1.00 89.94 112 ASP A N 1
ATOM 888 C CA . ASP A 1 112 ? 14.648 -11.976 -23.517 1.00 89.94 112 ASP A CA 1
ATOM 889 C C . ASP A 1 112 ? 13.769 -10.716 -23.486 1.00 89.94 112 ASP A C 1
ATOM 891 O O . ASP A 1 112 ? 14.215 -9.649 -23.063 1.00 89.94 112 ASP A O 1
ATOM 895 N N . LYS A 1 113 ? 12.496 -10.846 -23.873 1.00 89.81 113 LYS A N 1
ATOM 896 C CA . LYS A 1 113 ? 11.517 -9.758 -23.813 1.00 89.81 113 LYS A CA 1
ATOM 897 C C . LYS A 1 113 ? 11.068 -9.484 -22.380 1.00 89.81 113 LYS A C 1
ATOM 899 O O . LYS A 1 113 ? 10.956 -8.317 -22.014 1.00 89.81 113 LYS A O 1
ATOM 904 N N . LYS A 1 11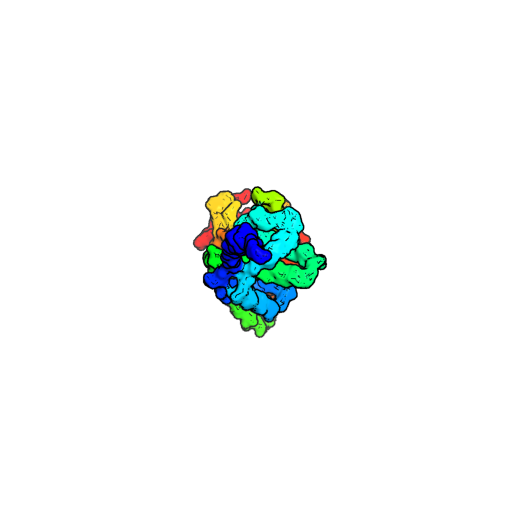4 ? 10.903 -10.522 -21.550 1.00 92.94 114 LYS A N 1
ATOM 905 C CA . LYS A 1 114 ? 10.593 -10.355 -20.122 1.00 92.94 114 LYS A CA 1
ATOM 906 C C . LYS A 1 114 ? 11.694 -9.567 -19.417 1.00 92.94 114 LYS A C 1
ATOM 908 O O . LYS A 1 114 ? 11.391 -8.584 -18.757 1.00 92.94 114 LYS A O 1
ATOM 913 N N . ILE A 1 115 ? 12.958 -9.944 -19.624 1.00 94.00 115 ILE A N 1
ATOM 914 C CA . ILE A 1 115 ? 14.124 -9.234 -19.071 1.00 94.00 115 ILE A CA 1
ATOM 915 C C . ILE A 1 115 ? 14.098 -7.755 -19.470 1.00 94.00 115 ILE A C 1
ATOM 917 O O . ILE A 1 115 ? 14.402 -6.879 -18.663 1.00 94.00 115 ILE A O 1
ATOM 921 N N . LEU A 1 116 ? 13.721 -7.463 -20.716 1.00 92.31 116 LEU A N 1
ATOM 922 C CA . LEU A 1 116 ? 13.636 -6.093 -21.197 1.00 92.31 116 LEU A CA 1
ATOM 923 C C . LEU A 1 116 ? 12.530 -5.289 -20.491 1.00 92.31 116 LEU A C 1
ATOM 925 O O . LEU A 1 116 ? 12.771 -4.147 -20.104 1.00 92.31 116 LEU A O 1
ATOM 929 N N . ILE A 1 117 ? 11.353 -5.885 -20.273 1.00 92.62 117 ILE A N 1
ATOM 930 C CA . ILE A 1 117 ? 10.259 -5.269 -19.503 1.00 92.62 117 ILE A CA 1
ATOM 931 C C . ILE A 1 117 ? 10.639 -5.092 -18.030 1.00 92.62 117 ILE A C 1
ATOM 933 O O . ILE A 1 117 ? 10.405 -4.022 -17.471 1.00 92.62 117 ILE A O 1
ATOM 937 N N . ASP A 1 118 ? 11.275 -6.093 -17.420 1.00 95.50 118 ASP A N 1
ATOM 938 C CA . ASP A 1 118 ? 11.763 -6.035 -16.041 1.00 95.50 118 ASP A CA 1
ATOM 939 C C . ASP A 1 118 ? 12.709 -4.844 -15.859 1.00 95.50 118 ASP A C 1
ATOM 941 O O . ASP A 1 118 ? 12.536 -4.036 -14.945 1.00 95.50 118 ASP A O 1
ATOM 945 N N . LYS A 1 119 ? 13.680 -4.677 -16.760 1.00 94.44 119 LYS A N 1
ATOM 946 C CA . LYS A 1 119 ? 14.589 -3.526 -16.733 1.00 94.44 119 LYS A CA 1
ATOM 947 C C . LYS A 1 119 ? 13.852 -2.209 -16.964 1.00 94.44 119 LYS A C 1
ATOM 949 O O . LYS A 1 119 ? 14.168 -1.206 -16.330 1.00 94.44 119 LYS A O 1
ATOM 954 N N . TYR A 1 120 ? 12.870 -2.188 -17.861 1.00 93.00 120 TYR A N 1
ATOM 955 C CA . TYR A 1 120 ? 12.148 -0.959 -18.183 1.00 93.00 120 TYR A CA 1
ATOM 956 C C . TYR A 1 120 ? 11.290 -0.459 -17.015 1.00 93.00 120 TYR A C 1
ATOM 958 O O . TYR A 1 120 ? 11.236 0.742 -16.762 1.00 93.00 120 TYR A O 1
ATOM 966 N N . ILE A 1 121 ? 10.683 -1.368 -16.247 1.00 94.06 121 ILE A N 1
ATOM 967 C CA . ILE A 1 121 ? 9.968 -1.030 -15.009 1.00 94.06 121 ILE A CA 1
ATOM 968 C C . ILE A 1 121 ? 10.914 -0.384 -13.992 1.00 94.06 121 ILE A C 1
ATOM 970 O O . ILE A 1 121 ? 10.572 0.657 -13.430 1.00 94.06 121 ILE A O 1
ATOM 974 N N . MET A 1 122 ? 12.105 -0.963 -13.787 1.00 94.06 122 MET A N 1
ATOM 975 C CA . MET A 1 122 ? 13.129 -0.385 -12.908 1.00 94.06 122 MET A CA 1
ATOM 976 C C . MET A 1 122 ? 13.498 1.030 -13.364 1.00 94.06 122 MET A C 1
ATOM 978 O O . MET A 1 122 ? 13.444 1.972 -12.579 1.00 94.06 122 MET A O 1
ATOM 982 N N . TYR A 1 123 ? 13.798 1.193 -14.653 1.00 91.25 123 TYR A N 1
ATOM 983 C CA . TYR A 1 123 ? 14.133 2.483 -15.248 1.00 91.25 123 TYR A CA 1
ATOM 984 C C . TYR A 1 123 ? 13.042 3.539 -15.049 1.00 91.25 123 TYR A C 1
ATOM 986 O O . TYR A 1 123 ? 13.339 4.645 -14.604 1.00 91.25 123 TYR A O 1
ATOM 994 N N . LEU A 1 124 ? 11.776 3.203 -15.316 1.00 90.56 124 LEU A N 1
ATOM 995 C CA . LEU A 1 124 ? 10.661 4.127 -15.103 1.00 90.56 124 LEU A CA 1
ATOM 996 C C . LEU A 1 124 ? 10.479 4.479 -13.622 1.00 90.56 124 LEU A C 1
ATOM 998 O O . LEU A 1 124 ? 10.137 5.619 -13.311 1.00 90.56 124 LEU A O 1
ATOM 1002 N N . GLY A 1 125 ? 10.713 3.526 -12.714 1.00 91.12 125 GLY A N 1
ATOM 1003 C CA . GLY A 1 125 ? 10.715 3.764 -11.272 1.00 91.12 125 GLY A CA 1
ATOM 1004 C C . GLY A 1 125 ? 11.782 4.781 -10.875 1.00 91.12 125 GLY A C 1
ATOM 1005 O O . GLY A 1 125 ? 11.457 5.822 -10.302 1.00 91.12 125 GLY A O 1
ATOM 1006 N N . LEU A 1 126 ? 13.036 4.522 -11.249 1.00 88.62 126 LEU A N 1
ATOM 1007 C CA . LEU A 1 126 ? 14.164 5.424 -10.998 1.00 88.62 126 LEU A CA 1
ATOM 1008 C C . LEU A 1 126 ? 13.889 6.824 -11.556 1.00 88.62 126 LEU A C 1
ATOM 1010 O O . LEU A 1 126 ? 13.996 7.808 -10.825 1.00 88.62 126 LEU A O 1
ATOM 1014 N N . LEU A 1 127 ? 13.452 6.908 -12.817 1.00 86.75 127 LEU A N 1
ATOM 1015 C CA . LEU A 1 127 ? 13.127 8.167 -13.482 1.00 86.75 127 LEU A CA 1
ATOM 1016 C C . LEU A 1 127 ? 12.027 8.930 -12.735 1.00 86.75 127 LEU A C 1
ATOM 1018 O O . LEU A 1 127 ? 12.198 10.105 -12.414 1.00 86.75 127 LEU A O 1
ATOM 1022 N N . TYR A 1 128 ? 10.920 8.262 -12.397 1.00 87.81 128 TYR A N 1
ATOM 1023 C CA . TYR A 1 128 ? 9.797 8.898 -11.714 1.00 87.81 128 TYR A CA 1
ATOM 1024 C C . TYR A 1 128 ? 10.205 9.491 -10.361 1.00 87.81 128 TYR A C 1
ATOM 1026 O O . TYR A 1 128 ? 9.889 10.647 -10.076 1.00 87.81 128 TYR A O 1
ATOM 1034 N N . TYR A 1 129 ? 10.905 8.726 -9.523 1.00 86.31 129 TYR A N 1
ATOM 1035 C CA . TYR A 1 129 ? 11.266 9.176 -8.176 1.00 86.31 129 TYR A CA 1
ATOM 1036 C C . TYR A 1 129 ? 12.422 10.173 -8.162 1.00 86.31 129 TYR A C 1
ATOM 1038 O O . TYR A 1 129 ? 12.463 11.034 -7.280 1.00 86.31 129 TYR A O 1
ATOM 1046 N N . TYR A 1 130 ? 13.304 10.117 -9.157 1.00 83.19 130 TYR A N 1
ATOM 1047 C CA . TYR A 1 130 ? 14.315 11.142 -9.371 1.00 83.19 130 TYR A CA 1
ATOM 1048 C C . TYR A 1 130 ? 13.691 12.487 -9.766 1.00 83.19 130 TYR A C 1
ATOM 1050 O O . TYR A 1 130 ? 13.982 13.514 -9.155 1.00 83.19 130 TYR A O 1
ATOM 1058 N N . GLU A 1 131 ? 12.774 12.487 -10.739 1.00 82.50 131 GLU A N 1
ATOM 1059 C CA . GLU A 1 131 ? 12.072 13.698 -11.189 1.00 82.50 131 GLU A CA 1
ATOM 1060 C C . GLU A 1 131 ? 11.122 14.264 -10.119 1.00 82.50 131 GLU A C 1
ATOM 1062 O O . GLU A 1 131 ? 10.694 15.419 -10.192 1.00 82.50 131 GLU A O 1
ATOM 1067 N N . ASN A 1 132 ? 10.787 13.462 -9.104 1.00 80.62 132 ASN A N 1
ATOM 1068 C CA . ASN A 1 132 ? 9.849 13.812 -8.045 1.00 80.62 132 ASN A CA 1
ATOM 1069 C C . ASN A 1 132 ? 10.472 13.612 -6.646 1.00 80.62 132 ASN A C 1
ATOM 1071 O O . ASN A 1 132 ? 9.971 12.795 -5.869 1.00 80.62 132 ASN A O 1
ATOM 1075 N N . PRO A 1 133 ? 11.491 14.402 -6.250 1.00 76.00 133 PRO A N 1
ATOM 1076 C CA . PRO A 1 133 ? 12.258 14.180 -5.018 1.00 76.00 133 PRO A CA 1
ATOM 1077 C C . PRO A 1 133 ? 11.416 14.268 -3.738 1.00 76.00 133 PRO A C 1
ATOM 1079 O O . PRO A 1 133 ? 11.678 13.578 -2.762 1.00 76.00 133 PRO A O 1
ATOM 1082 N N . ARG A 1 134 ? 10.324 15.043 -3.739 1.00 77.56 134 ARG A N 1
ATOM 1083 C CA . ARG A 1 134 ? 9.373 15.019 -2.613 1.00 77.56 134 ARG A CA 1
ATOM 1084 C C . ARG A 1 134 ? 8.718 13.651 -2.436 1.00 77.56 134 ARG A C 1
ATOM 1086 O O . ARG A 1 134 ? 8.446 13.256 -1.315 1.00 77.56 134 ARG A O 1
ATOM 1093 N N . GLN A 1 135 ? 8.436 12.937 -3.528 1.00 78.31 135 GLN A N 1
ATOM 1094 C CA . GLN A 1 135 ? 7.882 11.583 -3.451 1.00 78.31 135 GLN A CA 1
ATOM 1095 C C . GLN A 1 135 ? 8.919 10.595 -2.921 1.00 78.31 135 GLN A C 1
ATOM 1097 O O . GLN A 1 135 ? 8.564 9.709 -2.152 1.00 78.31 135 GLN A O 1
ATOM 1102 N N . SER A 1 136 ? 10.190 10.777 -3.287 1.00 72.75 136 SER A N 1
ATOM 1103 C CA . SER A 1 136 ? 11.280 9.927 -2.813 1.00 72.75 136 SER A CA 1
ATOM 1104 C C . SER A 1 136 ? 11.552 10.126 -1.313 1.00 72.75 136 SER A C 1
ATOM 1106 O O . SER A 1 136 ? 11.758 9.150 -0.602 1.00 72.75 136 SER A O 1
ATOM 1108 N N . GLU A 1 137 ? 11.426 11.346 -0.780 1.00 75.31 137 GLU A N 1
ATOM 1109 C CA . GLU A 1 137 ? 11.473 11.604 0.671 1.00 75.31 137 GLU A CA 1
ATOM 1110 C C . GLU A 1 137 ? 10.393 10.829 1.450 1.00 75.31 137 GLU A C 1
ATOM 1112 O O . GLU A 1 137 ? 10.693 10.247 2.496 1.00 75.31 137 GLU A O 1
ATOM 1117 N N . TYR A 1 138 ? 9.158 10.763 0.932 1.00 71.25 138 TYR A N 1
ATOM 1118 C CA . TYR A 1 138 ? 8.072 10.001 1.570 1.00 71.25 138 TYR A CA 1
ATOM 1119 C C . TYR A 1 138 ? 8.321 8.488 1.579 1.00 71.25 138 TYR A C 1
ATOM 1121 O O . TYR A 1 138 ? 7.880 7.816 2.511 1.00 71.25 138 TYR A O 1
ATOM 1129 N N . LEU A 1 139 ? 9.027 7.957 0.574 1.00 70.12 139 LEU A N 1
ATOM 1130 C CA . LEU A 1 139 ? 9.466 6.561 0.572 1.00 70.12 139 LEU A CA 1
ATOM 1131 C C . LEU A 1 139 ? 10.564 6.327 1.634 1.00 70.12 139 LEU A C 1
ATOM 1133 O O . LEU A 1 139 ? 10.401 5.458 2.492 1.00 70.12 139 LEU A O 1
ATOM 1137 N N . LYS A 1 140 ? 11.623 7.163 1.659 1.00 68.75 140 LYS A N 1
ATOM 1138 C CA . LYS A 1 140 ? 12.769 7.038 2.598 1.00 68.75 140 LYS A CA 1
ATOM 1139 C C . LYS A 1 140 ? 12.343 7.035 4.062 1.00 68.75 140 LYS A C 1
ATOM 1141 O O . LYS A 1 140 ? 12.866 6.263 4.865 1.00 68.75 140 LYS A O 1
ATOM 1146 N N . MET A 1 141 ? 11.411 7.920 4.424 1.00 61.62 141 MET A N 1
ATOM 1147 C CA . MET A 1 141 ? 10.945 8.064 5.807 1.00 61.62 141 MET A CA 1
ATOM 1148 C C . MET A 1 141 ? 10.329 6.778 6.373 1.00 61.62 141 MET A C 1
ATOM 1150 O O . MET A 1 141 ? 10.359 6.593 7.588 1.00 61.62 141 MET A O 1
ATOM 1154 N N . ASN A 1 142 ? 9.809 5.891 5.521 1.00 59.47 142 ASN A N 1
ATOM 1155 C CA . ASN A 1 142 ? 9.162 4.658 5.956 1.00 59.47 142 ASN A CA 1
ATOM 1156 C C . ASN A 1 142 ? 10.105 3.442 5.934 1.00 59.47 142 ASN A C 1
ATOM 1158 O O . ASN A 1 142 ? 9.986 2.589 6.808 1.00 59.47 142 ASN A O 1
ATOM 1162 N N . GLU A 1 143 ? 11.097 3.382 5.040 1.00 58.59 143 GLU A N 1
ATOM 1163 C CA . GLU A 1 143 ? 12.092 2.291 5.046 1.00 58.59 143 GLU A CA 1
ATOM 1164 C C . GLU A 1 143 ? 13.088 2.362 6.209 1.00 58.59 143 GLU A C 1
ATOM 1166 O O . GLU A 1 143 ? 13.555 1.332 6.707 1.00 58.59 143 GLU A O 1
ATOM 1171 N N . MET A 1 144 ? 13.393 3.569 6.706 1.00 51.25 144 MET A N 1
ATOM 1172 C CA . MET A 1 144 ? 14.188 3.710 7.932 1.00 51.25 144 MET A CA 1
ATOM 1173 C C . MET A 1 144 ? 13.533 2.985 9.123 1.00 51.25 144 MET A C 1
ATOM 1175 O O . MET A 1 144 ? 14.256 2.464 9.973 1.00 51.25 144 MET A O 1
ATOM 1179 N N . ASP A 1 145 ? 12.200 2.865 9.153 1.00 53.47 145 ASP A N 1
ATOM 1180 C CA . ASP A 1 145 ? 11.452 2.085 10.152 1.00 53.47 145 ASP A CA 1
ATOM 1181 C C . ASP A 1 145 ? 11.630 0.565 9.922 1.00 53.47 145 ASP A C 1
ATOM 1183 O O . ASP A 1 145 ? 11.848 -0.195 10.862 1.00 53.47 145 ASP A O 1
ATOM 1187 N N . GLU A 1 146 ? 11.698 0.097 8.670 1.00 51.06 146 GLU A N 1
ATOM 1188 C CA . GLU A 1 146 ? 11.898 -1.324 8.321 1.00 51.06 146 GLU A CA 1
ATOM 1189 C C . GLU A 1 146 ? 13.271 -1.879 8.745 1.00 51.06 146 GLU A C 1
ATOM 1191 O O . GLU A 1 146 ? 13.383 -3.022 9.206 1.00 51.06 146 GLU A O 1
ATOM 1196 N N . SER A 1 147 ? 14.328 -1.062 8.681 1.00 48.25 147 SER A N 1
ATOM 1197 C CA . SER A 1 147 ? 15.651 -1.424 9.223 1.00 48.25 147 SER A CA 1
ATOM 1198 C C . SER A 1 147 ? 15.654 -1.570 10.755 1.00 48.25 147 SER A C 1
ATOM 1200 O O . SER A 1 147 ? 16.384 -2.399 11.306 1.00 48.25 147 SER A O 1
ATOM 1202 N N . ILE A 1 148 ? 14.783 -0.825 11.444 1.00 49.34 148 ILE A N 1
ATOM 1203 C CA . ILE A 1 148 ? 14.548 -0.930 12.889 1.00 49.34 148 ILE A CA 1
ATOM 1204 C C . ILE A 1 148 ? 13.723 -2.196 13.197 1.00 49.34 148 ILE A C 1
ATOM 1206 O O . ILE A 1 148 ? 13.956 -2.847 14.217 1.00 49.34 148 ILE A O 1
ATOM 1210 N N . GLN A 1 149 ? 12.835 -2.614 12.285 1.00 48.31 149 GLN A N 1
ATOM 1211 C CA . GLN A 1 149 ? 11.973 -3.799 12.421 1.00 48.31 149 GLN A CA 1
ATOM 1212 C C . GLN A 1 149 ? 12.731 -5.130 12.253 1.00 48.31 149 GLN A C 1
ATOM 1214 O O . GLN A 1 149 ? 12.480 -6.078 13.000 1.00 48.31 149 GLN A O 1
ATOM 1219 N N . ARG A 1 150 ? 13.712 -5.204 11.334 1.00 45.91 150 ARG A N 1
ATOM 1220 C CA . ARG A 1 150 ? 14.549 -6.410 11.112 1.00 45.91 150 ARG A CA 1
ATOM 1221 C C . ARG A 1 150 ? 15.403 -6.813 12.326 1.00 45.91 150 ARG A C 1
ATOM 1223 O O . ARG A 1 150 ? 15.793 -7.972 12.435 1.00 45.91 150 ARG A O 1
ATOM 1230 N N . ASN A 1 151 ? 15.647 -5.899 13.266 1.00 45.78 151 ASN A N 1
ATOM 1231 C CA . ASN A 1 151 ? 16.478 -6.138 14.451 1.00 45.78 151 ASN A CA 1
ATOM 1232 C C . ASN A 1 151 ? 15.725 -6.713 15.672 1.00 45.78 151 ASN A C 1
ATOM 1234 O O . ASN A 1 151 ? 16.331 -6.878 16.729 1.00 45.78 151 ASN A O 1
ATOM 1238 N N . GLN A 1 152 ? 14.431 -7.048 15.567 1.00 48.47 152 GLN A N 1
ATOM 1239 C CA . GLN A 1 152 ? 13.629 -7.542 16.703 1.00 48.47 152 GLN A CA 1
ATOM 1240 C C . GLN A 1 152 ? 13.270 -9.038 16.633 1.00 48.47 152 GLN A C 1
ATOM 1242 O O . GLN A 1 152 ? 12.127 -9.442 16.859 1.00 48.47 152 GLN A O 1
ATOM 1247 N N . VAL A 1 153 ? 14.261 -9.898 16.377 1.00 40.06 153 VAL A N 1
ATOM 1248 C CA . VAL A 1 153 ? 14.099 -11.356 16.508 1.00 40.06 153 VAL A CA 1
ATOM 1249 C C . VAL A 1 153 ? 14.241 -11.757 17.979 1.00 40.06 153 VAL A C 1
ATOM 1251 O O . VAL A 1 153 ? 15.343 -11.938 18.489 1.00 40.06 153 VAL A O 1
ATOM 1254 N N . GLY A 1 154 ? 13.104 -11.884 18.669 1.00 46.28 154 GLY A N 1
ATOM 1255 C CA . GLY A 1 154 ? 13.047 -12.378 20.049 1.00 46.28 154 GLY A CA 1
ATOM 1256 C C . GLY A 1 154 ? 11.781 -11.982 20.808 1.00 46.28 154 GLY A C 1
ATOM 1257 O O . GLY A 1 154 ? 11.877 -11.440 21.905 1.00 46.28 154 GLY A O 1
ATOM 1258 N N . LYS A 1 155 ? 10.580 -12.210 20.254 1.00 50.44 155 LYS A N 1
ATOM 1259 C CA . LYS A 1 155 ? 9.335 -11.964 21.004 1.00 50.44 155 LYS A CA 1
ATOM 1260 C C . LYS A 1 155 ? 9.134 -13.062 22.060 1.00 50.44 155 LYS A C 1
ATOM 1262 O O . LYS A 1 155 ? 8.694 -14.166 21.748 1.00 50.44 155 LYS A O 1
ATOM 1267 N N . ALA A 1 156 ? 9.460 -12.745 23.316 1.00 51.78 156 ALA A N 1
ATOM 1268 C CA . ALA A 1 156 ? 8.921 -13.438 24.490 1.00 51.78 156 ALA A CA 1
ATOM 1269 C C . ALA A 1 156 ? 7.383 -13.315 24.511 1.00 51.78 156 ALA A C 1
ATOM 1271 O O . ALA A 1 156 ? 6.839 -12.465 23.810 1.00 51.78 156 ALA A O 1
ATOM 1272 N N . ALA A 1 157 ? 6.688 -14.156 25.292 1.00 53.38 157 ALA A N 1
ATOM 1273 C CA . ALA A 1 157 ? 5.221 -14.214 25.367 1.00 53.38 157 ALA A CA 1
ATOM 1274 C C . ALA A 1 157 ? 4.602 -12.813 25.526 1.00 53.38 157 ALA A C 1
ATOM 1276 O O . ALA A 1 157 ? 4.605 -12.233 26.611 1.00 53.38 157 ALA A O 1
ATOM 1277 N N . ALA A 1 158 ? 4.143 -12.244 24.413 1.00 64.44 158 ALA A N 1
ATOM 1278 C CA . ALA A 1 158 ? 3.839 -10.829 24.340 1.00 64.44 158 ALA A CA 1
ATOM 1279 C C . ALA A 1 158 ? 2.366 -10.573 24.664 1.00 64.44 158 ALA A C 1
ATOM 1281 O O . ALA A 1 158 ? 1.479 -11.287 24.193 1.00 64.44 158 ALA A O 1
ATOM 1282 N N . ASN A 1 159 ? 2.109 -9.527 25.452 1.00 85.44 159 ASN A N 1
ATOM 1283 C CA . ASN A 1 159 ? 0.759 -9.075 25.772 1.00 85.44 159 ASN A CA 1
ATOM 1284 C C . ASN A 1 159 ? 0.088 -8.538 24.501 1.00 85.44 159 ASN A C 1
ATOM 1286 O O . ASN A 1 159 ? 0.392 -7.430 24.053 1.00 85.44 159 ASN A O 1
ATOM 1290 N N . ILE A 1 160 ? -0.807 -9.337 23.921 1.00 92.94 160 ILE A N 1
ATOM 1291 C CA . ILE A 1 160 ? -1.643 -8.934 22.789 1.00 92.94 160 ILE A CA 1
ATOM 1292 C C . ILE A 1 160 ? -2.625 -7.857 23.254 1.00 92.94 160 ILE A C 1
ATOM 1294 O O . ILE A 1 160 ? -3.359 -8.057 24.223 1.00 92.94 160 ILE A O 1
ATOM 1298 N N . VAL A 1 161 ? -2.642 -6.725 22.551 1.00 95.62 161 VAL A N 1
ATOM 1299 C CA . VAL A 1 161 ? -3.513 -5.580 22.861 1.00 95.62 161 VAL A CA 1
ATOM 1300 C C . VAL A 1 161 ? -4.675 -5.429 21.887 1.00 95.62 161 VAL A C 1
ATOM 1302 O O . VAL A 1 161 ? -5.684 -4.810 22.222 1.00 95.62 161 VAL A O 1
ATOM 1305 N N . GLY A 1 162 ? -4.571 -6.016 20.698 1.00 96.06 162 GLY A N 1
ATOM 1306 C CA . GLY A 1 162 ? -5.643 -5.964 19.718 1.00 96.06 162 GLY A CA 1
ATOM 1307 C C . GLY A 1 162 ? -5.351 -6.730 18.442 1.00 96.06 162 GLY A C 1
ATOM 1308 O O . GLY A 1 162 ? -4.304 -7.363 18.297 1.00 96.06 162 GLY A O 1
ATOM 1309 N N . LYS A 1 163 ? -6.297 -6.622 17.515 1.00 97.38 163 LYS A N 1
ATOM 1310 C CA . LYS A 1 163 ? -6.238 -7.170 16.162 1.00 97.38 163 LYS A CA 1
ATOM 1311 C C . LYS A 1 163 ? -6.126 -6.017 15.174 1.00 97.38 163 LYS A C 1
ATOM 1313 O O . LYS A 1 163 ? -6.971 -5.123 15.185 1.00 97.38 163 LYS A O 1
ATOM 1318 N N . LEU A 1 164 ? -5.108 -6.043 14.323 1.00 98.19 164 LEU A N 1
ATOM 1319 C CA . LEU A 1 164 ? -4.968 -5.126 13.196 1.00 98.19 164 LEU A CA 1
ATOM 1320 C C . LEU A 1 164 ? -5.400 -5.841 11.919 1.00 98.19 164 LEU A C 1
ATOM 1322 O O . LEU A 1 164 ? -5.044 -7.003 11.727 1.00 98.19 164 LEU A O 1
ATOM 1326 N N . THR A 1 165 ? -6.132 -5.156 11.044 1.00 98.62 165 THR A N 1
ATOM 1327 C CA . THR A 1 165 ? -6.503 -5.687 9.726 1.00 98.62 165 THR A CA 1
ATOM 1328 C C . THR A 1 165 ? -6.206 -4.664 8.642 1.00 98.62 165 THR A C 1
ATOM 1330 O O . THR A 1 165 ? -6.653 -3.525 8.739 1.00 98.62 165 THR A O 1
ATOM 1333 N N . ILE A 1 166 ? -5.471 -5.059 7.605 1.00 98.69 166 ILE A N 1
ATOM 1334 C CA . ILE A 1 166 ? -5.307 -4.263 6.382 1.00 98.69 166 ILE A CA 1
ATOM 1335 C C . ILE A 1 166 ? -6.397 -4.616 5.381 1.00 98.69 166 ILE A C 1
ATOM 1337 O O . ILE A 1 166 ? -6.742 -5.786 5.247 1.00 98.69 166 ILE A O 1
ATOM 1341 N N . PHE A 1 167 ? -6.910 -3.618 4.666 1.00 98.56 167 PHE A N 1
ATOM 1342 C CA . PHE A 1 167 ? -7.889 -3.780 3.598 1.00 98.56 167 PHE A CA 1
ATOM 1343 C C . PHE A 1 167 ? -7.435 -3.065 2.330 1.00 98.56 167 PHE A C 1
ATOM 1345 O O . PHE A 1 167 ? -6.903 -1.954 2.390 1.00 98.56 167 PHE A O 1
ATOM 1352 N N . ALA A 1 168 ? -7.727 -3.668 1.182 1.00 97.88 168 ALA A N 1
ATOM 1353 C CA . ALA A 1 168 ? -7.583 -3.035 -0.120 1.00 97.88 168 ALA A CA 1
ATOM 1354 C C . ALA A 1 168 ? -8.744 -3.413 -1.049 1.00 97.88 168 ALA A C 1
ATOM 1356 O O . ALA A 1 168 ? -9.102 -4.586 -1.177 1.00 97.88 168 ALA A O 1
ATOM 1357 N N . ASP A 1 169 ? -9.320 -2.406 -1.704 1.00 95.25 169 ASP A N 1
ATOM 1358 C CA . ASP A 1 169 ? -10.360 -2.544 -2.722 1.00 95.25 169 ASP A CA 1
ATOM 1359 C C . ASP A 1 169 ? -9.759 -2.289 -4.121 1.00 95.25 169 ASP A C 1
ATOM 1361 O O . ASP A 1 169 ? -9.459 -1.134 -4.457 1.00 95.25 169 ASP A O 1
ATOM 1365 N N . PRO A 1 170 ? -9.586 -3.337 -4.952 1.00 92.62 170 PRO A N 1
ATOM 1366 C CA . PRO A 1 170 ? -9.044 -3.224 -6.303 1.00 92.62 170 PRO A CA 1
ATOM 1367 C C . PRO A 1 170 ? -10.093 -2.830 -7.357 1.00 92.62 170 PRO A C 1
ATOM 1369 O O . PRO A 1 170 ? -9.779 -2.835 -8.550 1.00 92.62 170 PRO A O 1
ATOM 1372 N N . SER A 1 171 ? -11.343 -2.552 -6.966 1.00 88.62 171 SER A N 1
ATOM 1373 C CA . SER A 1 171 ? -12.399 -2.162 -7.903 1.00 88.62 171 SER A CA 1
ATOM 1374 C C . SER A 1 171 ? -12.090 -0.831 -8.585 1.00 88.62 171 SER A C 1
ATOM 1376 O O . SER A 1 171 ? -11.442 0.061 -8.034 1.00 88.62 171 SER A O 1
ATOM 1378 N N . THR A 1 172 ? -12.543 -0.711 -9.829 1.00 74.38 172 THR A N 1
ATOM 1379 C CA . THR A 1 172 ? -12.099 0.338 -10.739 1.00 74.38 172 THR A CA 1
ATOM 1380 C C . THR A 1 172 ? -12.544 1.730 -10.311 1.00 74.38 172 THR A C 1
ATOM 1382 O O . THR A 1 172 ? -13.720 1.986 -10.040 1.00 74.38 172 THR A O 1
ATOM 1385 N N . ARG A 1 173 ? -11.601 2.673 -10.352 1.00 61.12 173 ARG A N 1
ATOM 1386 C CA . ARG A 1 173 ? -11.875 4.106 -10.475 1.00 61.12 173 ARG A CA 1
ATOM 1387 C C . ARG A 1 173 ? -11.772 4.428 -11.969 1.00 61.12 173 ARG A C 1
ATOM 1389 O O . ARG A 1 173 ? -10.710 4.234 -12.542 1.00 61.12 173 ARG A O 1
ATOM 1396 N N . GLY A 1 174 ? -12.879 4.798 -12.615 1.00 46.88 174 GLY A N 1
ATOM 1397 C CA . GLY A 1 174 ? -12.957 4.921 -14.078 1.00 46.88 174 GLY A CA 1
ATOM 1398 C C . GLY A 1 174 ? -11.804 5.710 -14.727 1.00 46.88 174 GLY A C 1
ATOM 1399 O O . GLY A 1 174 ? -11.467 6.794 -14.262 1.00 46.88 174 GLY A O 1
ATOM 1400 N N . VAL A 1 175 ? -11.249 5.096 -15.781 1.00 44.34 175 VAL A N 1
ATOM 1401 C CA . VAL A 1 175 ? -10.422 5.563 -16.917 1.00 44.34 175 VAL A CA 1
ATOM 1402 C C . VAL A 1 175 ? -9.667 6.896 -16.868 1.00 44.34 175 VAL A C 1
ATOM 1404 O O . VAL A 1 175 ? -10.239 7.976 -16.725 1.00 44.34 175 VAL A O 1
ATOM 1407 N N . GLY A 1 176 ? -8.369 6.803 -17.186 1.00 36.59 176 GLY A N 1
ATOM 1408 C CA . GLY A 1 176 ? -7.529 7.915 -17.621 1.00 36.59 176 GLY A CA 1
ATOM 1409 C C . GLY A 1 176 ? -7.936 8.473 -18.991 1.00 36.59 176 GLY A C 1
ATOM 1410 O O . GLY A 1 176 ? -8.568 7.810 -19.812 1.00 36.59 176 GLY A O 1
ATOM 1411 N N . SER A 1 177 ? -7.550 9.722 -19.244 1.00 32.72 177 SER A N 1
ATOM 1412 C CA . SER A 1 177 ? -7.998 10.535 -20.386 1.00 32.72 177 SER A CA 1
ATOM 1413 C C . SER A 1 177 ? -7.473 10.088 -21.769 1.00 32.72 177 SER A C 1
ATOM 1415 O O . SER A 1 177 ? -7.769 10.760 -22.757 1.00 32.72 177 SER A O 1
ATOM 1417 N N . SER A 1 178 ? -6.718 8.985 -21.860 1.00 35.53 178 SER A N 1
ATOM 1418 C CA . SER A 1 178 ? -6.010 8.543 -23.079 1.00 35.53 178 SER A CA 1
ATOM 1419 C C . SER A 1 178 ? -6.621 7.313 -23.771 1.00 35.53 178 SER A C 1
ATOM 1421 O O . SER A 1 178 ? -6.019 6.781 -24.696 1.00 35.53 178 SER A O 1
ATOM 1423 N N . GLY A 1 179 ? -7.790 6.824 -23.337 1.00 32.78 179 GLY A N 1
ATOM 1424 C CA . GLY A 1 179 ? -8.406 5.606 -23.898 1.00 32.78 179 GLY A CA 1
ATOM 1425 C C . GLY A 1 179 ? -7.811 4.285 -23.384 1.00 32.78 179 GLY A C 1
ATOM 1426 O O . GLY A 1 179 ? -8.239 3.219 -23.817 1.00 32.78 179 GLY A O 1
ATOM 1427 N N . HIS A 1 180 ? -6.872 4.350 -22.433 1.00 45.16 180 HIS A N 1
ATOM 1428 C CA . HIS A 1 180 ? -6.336 3.208 -21.692 1.00 45.16 180 HIS A CA 1
ATOM 1429 C C . HIS A 1 180 ? -6.897 3.197 -20.264 1.00 45.16 180 HIS A C 1
ATOM 1431 O O . HIS A 1 180 ? -6.743 4.167 -19.516 1.00 45.16 180 HIS A O 1
ATOM 1437 N N . GLU A 1 181 ? -7.566 2.108 -19.874 1.00 55.53 181 GLU A N 1
ATOM 1438 C CA . GLU A 1 181 ? -8.098 1.952 -18.517 1.00 55.53 181 GLU A CA 1
ATOM 1439 C C . GLU A 1 181 ? -6.975 1.513 -17.558 1.00 55.53 181 GLU A C 1
ATOM 1441 O O . GLU A 1 181 ? -6.708 0.325 -17.407 1.00 55.53 181 GLU A O 1
ATOM 1446 N N . ILE A 1 182 ? -6.289 2.458 -16.901 1.00 64.62 182 ILE A N 1
ATOM 1447 C CA . ILE A 1 182 ? -5.391 2.122 -15.782 1.00 64.62 182 ILE A CA 1
ATOM 1448 C C . ILE A 1 182 ? -6.251 1.937 -14.530 1.00 64.62 182 ILE A C 1
ATOM 1450 O O . ILE A 1 182 ? -6.769 2.906 -13.968 1.00 64.62 182 ILE A O 1
ATOM 1454 N N . ASN A 1 183 ? -6.427 0.689 -14.095 1.00 72.94 183 ASN A N 1
ATOM 1455 C CA . ASN A 1 183 ? -7.166 0.387 -12.876 1.00 72.94 183 ASN A CA 1
ATOM 1456 C C . ASN A 1 183 ? -6.262 0.466 -11.638 1.00 72.94 183 ASN A C 1
ATOM 1458 O O . ASN A 1 183 ? -5.792 -0.550 -11.147 1.00 72.94 183 ASN A O 1
ATOM 1462 N N . LEU A 1 184 ? -6.143 1.650 -11.046 1.00 82.12 184 LEU A N 1
ATOM 1463 C CA . LEU A 1 184 ? -5.393 1.823 -9.796 1.00 82.12 184 LEU A CA 1
ATOM 1464 C C . LEU A 1 184 ? -6.091 1.183 -8.574 1.00 82.12 184 LEU A C 1
ATOM 1466 O O . LEU A 1 184 ? -5.510 1.097 -7.498 1.00 82.12 184 LEU A O 1
ATOM 1470 N N . GLY A 1 185 ? -7.337 0.728 -8.697 1.00 85.69 185 GLY A N 1
ATOM 1471 C CA . GLY A 1 185 ? -8.193 0.379 -7.566 1.00 85.69 185 GLY A CA 1
ATOM 1472 C C . GLY A 1 185 ? -8.793 1.610 -6.874 1.00 85.69 185 GLY A C 1
ATOM 1473 O O . GLY A 1 185 ? -8.579 2.758 -7.284 1.00 85.69 185 GLY A O 1
ATOM 1474 N N . LYS A 1 186 ? -9.586 1.382 -5.822 1.00 89.94 186 LYS A N 1
ATOM 1475 C CA . LYS A 1 186 ? -10.449 2.414 -5.229 1.00 89.94 186 LYS A CA 1
ATOM 1476 C C . LYS A 1 186 ? -9.913 2.995 -3.928 1.00 89.94 186 LYS A C 1
ATOM 1478 O O . LYS A 1 186 ? -9.851 4.218 -3.806 1.00 89.94 186 LYS A O 1
ATOM 1483 N N . HIS A 1 187 ? -9.583 2.149 -2.949 1.00 94.75 187 HIS A N 1
ATOM 1484 C CA . HIS A 1 187 ? -9.138 2.593 -1.623 1.00 94.75 187 HIS A CA 1
ATOM 1485 C C . HIS A 1 187 ? -8.422 1.489 -0.843 1.00 94.75 187 HIS A C 1
ATOM 1487 O O . HIS A 1 187 ? -8.657 0.306 -1.080 1.00 94.75 187 HIS A O 1
ATOM 1493 N N . ALA A 1 188 ? -7.592 1.882 0.119 1.00 97.25 188 ALA A N 1
ATOM 1494 C CA . ALA A 1 188 ? -6.952 0.982 1.071 1.00 97.25 188 ALA A CA 1
ATOM 1495 C C . ALA A 1 188 ? -6.873 1.644 2.451 1.00 97.25 188 ALA A C 1
ATOM 1497 O O . ALA A 1 188 ? -6.743 2.864 2.555 1.00 97.25 188 ALA A O 1
ATOM 1498 N N . TRP A 1 189 ? -7.005 0.852 3.510 1.00 98.19 189 TRP A N 1
ATOM 1499 C CA . TRP A 1 189 ? -7.062 1.353 4.884 1.00 98.19 189 TRP A CA 1
ATOM 1500 C C . TRP A 1 189 ? -6.716 0.256 5.891 1.00 98.19 189 TRP A C 1
ATOM 1502 O O . TRP A 1 189 ? -6.495 -0.902 5.532 1.00 98.19 189 TRP A O 1
ATOM 1512 N N . ILE A 1 190 ? -6.689 0.632 7.167 1.00 98.25 190 ILE A N 1
ATOM 1513 C CA . ILE A 1 190 ? -6.458 -0.266 8.295 1.00 98.25 190 ILE A CA 1
ATOM 1514 C C . ILE A 1 190 ? -7.665 -0.214 9.232 1.00 98.25 190 ILE A C 1
ATOM 1516 O O . ILE A 1 190 ? -8.249 0.852 9.435 1.00 98.25 190 ILE A O 1
ATOM 1520 N N . SER A 1 191 ? -8.027 -1.344 9.834 1.00 98.31 191 SER A N 1
ATOM 1521 C CA . SER A 1 191 ? -8.863 -1.380 11.031 1.00 98.31 191 SER A CA 1
ATOM 1522 C C . SER A 1 191 ? -8.088 -1.894 12.238 1.00 98.31 191 SER A C 1
ATOM 1524 O O . SER A 1 191 ? -7.108 -2.634 12.115 1.00 98.31 191 SER A O 1
ATOM 1526 N N . PHE A 1 192 ? -8.556 -1.497 13.414 1.00 98.12 192 PHE A N 1
ATOM 1527 C CA . PHE A 1 192 ? -8.068 -1.973 14.699 1.00 98.12 192 PHE A CA 1
ATOM 1528 C C . PHE A 1 192 ? -9.253 -2.354 15.578 1.00 98.12 192 PHE A C 1
ATOM 1530 O O . PHE A 1 192 ? -10.226 -1.605 15.655 1.00 98.12 192 PHE A O 1
ATOM 1537 N N . GLU A 1 193 ? -9.142 -3.480 16.274 1.00 98.00 193 GLU A N 1
ATOM 1538 C CA . GLU A 1 193 ? -10.051 -3.892 17.343 1.00 98.00 193 GLU A CA 1
ATOM 1539 C C . GLU A 1 193 ? -9.249 -4.091 18.630 1.00 98.00 193 GLU A C 1
ATOM 1541 O O . GLU A 1 193 ? -8.289 -4.866 18.657 1.00 98.00 193 GLU A O 1
ATOM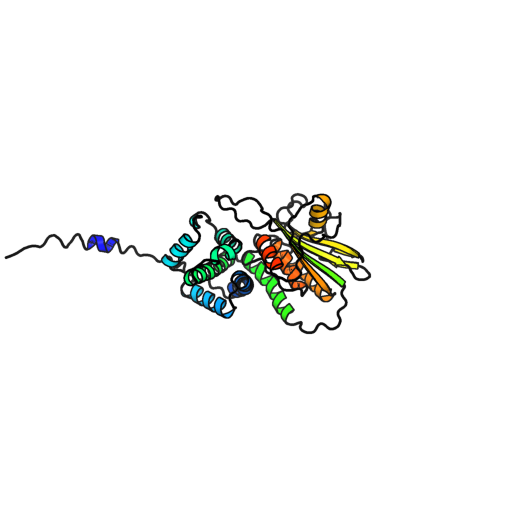 1546 N N . ASN A 1 194 ? -9.646 -3.419 19.712 1.00 97.31 194 ASN A N 1
ATOM 1547 C CA . ASN A 1 194 ? -9.021 -3.597 21.018 1.00 97.31 194 ASN A CA 1
ATOM 1548 C C . ASN A 1 194 ? -9.540 -4.882 21.681 1.00 97.31 194 ASN A C 1
ATOM 1550 O O . ASN A 1 194 ? -10.704 -4.967 22.077 1.00 97.31 194 ASN A O 1
ATOM 1554 N N . THR A 1 195 ? -8.657 -5.864 21.861 1.00 96.00 195 THR A N 1
ATOM 1555 C CA . THR A 1 195 ? -8.978 -7.147 22.510 1.00 96.00 195 THR A CA 1
ATOM 1556 C C . THR A 1 195 ? -8.485 -7.228 23.955 1.00 96.00 195 THR A C 1
ATOM 1558 O O . THR A 1 195 ? -8.701 -8.241 24.618 1.00 96.00 195 THR A O 1
ATOM 1561 N N . SER A 1 196 ? -7.798 -6.195 24.446 1.00 94.00 196 SER A N 1
ATOM 1562 C CA . SER A 1 196 ? -7.288 -6.118 25.818 1.00 94.00 196 SER A CA 1
ATOM 1563 C C . SER A 1 196 ? -8.256 -5.419 26.768 1.00 94.00 196 SER A C 1
ATOM 1565 O O . SER A 1 196 ? -9.214 -4.769 26.350 1.00 94.00 196 SER A O 1
ATOM 1567 N N . SER A 1 197 ? -8.010 -5.555 28.072 1.00 92.38 197 SER A N 1
ATOM 1568 C CA . SER A 1 197 ? -8.717 -4.772 29.081 1.00 92.38 197 SER A CA 1
ATOM 1569 C C . SER A 1 197 ? -8.282 -3.302 29.039 1.00 92.38 197 SER A C 1
ATOM 1571 O O . SER A 1 197 ? -7.122 -2.979 28.787 1.00 92.38 197 SER A O 1
ATOM 1573 N N . GLY A 1 198 ? -9.220 -2.397 29.320 1.00 91.94 198 GLY A N 1
ATOM 1574 C CA . GLY A 1 198 ? -8.975 -0.952 29.275 1.00 91.94 198 GLY A CA 1
ATOM 1575 C C . GLY A 1 198 ? -9.098 -0.362 27.869 1.00 91.94 198 GLY A C 1
ATOM 1576 O O . GLY A 1 198 ? -9.734 -0.947 26.992 1.00 91.94 198 GLY A O 1
ATOM 1577 N N . TYR A 1 199 ? -8.542 0.835 27.675 1.00 94.62 199 TYR A N 1
ATOM 1578 C CA . TYR A 1 199 ? -8.525 1.506 26.375 1.00 94.62 199 TYR A CA 1
ATOM 1579 C C . TYR A 1 199 ? -7.147 1.391 25.720 1.00 94.62 199 TYR A C 1
ATOM 1581 O O . TYR A 1 199 ? -6.121 1.395 26.400 1.00 94.62 199 TYR A O 1
ATOM 1589 N N . GLN A 1 200 ? -7.140 1.326 24.393 1.00 95.88 200 GLN A N 1
ATOM 1590 C CA . GLN A 1 200 ? -5.949 1.412 23.556 1.00 95.88 200 GLN A CA 1
ATOM 1591 C C . GLN A 1 200 ? -6.085 2.607 22.621 1.00 95.88 200 GLN A C 1
ATOM 1593 O O . GLN A 1 200 ? -7.195 2.956 22.221 1.00 95.88 200 GLN A O 1
ATOM 1598 N N . ARG A 1 201 ? -4.962 3.235 22.269 1.00 94.12 201 ARG A N 1
ATOM 1599 C CA . ARG A 1 201 ? -4.956 4.409 21.392 1.00 94.12 201 ARG A CA 1
ATOM 1600 C C . ARG A 1 201 ? -4.405 4.052 20.018 1.00 94.12 201 ARG A C 1
ATOM 1602 O O . ARG A 1 201 ? -3.264 3.606 19.929 1.00 94.12 201 ARG A O 1
ATOM 1609 N N . LEU A 1 202 ? -5.189 4.294 18.967 1.00 93.31 202 LEU A N 1
ATOM 1610 C CA . LEU A 1 202 ? -4.773 4.155 17.568 1.00 93.31 202 LEU A CA 1
ATOM 1611 C C . LEU A 1 202 ? -4.824 5.515 16.873 1.00 93.31 202 LEU A C 1
ATOM 1613 O O . LEU A 1 202 ? -5.865 6.167 16.798 1.00 93.31 202 LEU A O 1
ATOM 1617 N N . GLY A 1 203 ? -3.676 5.954 16.375 1.00 87.88 203 GLY A N 1
ATOM 1618 C CA . GLY A 1 203 ? -3.463 7.215 15.686 1.00 87.88 203 GLY A CA 1
ATOM 1619 C C . GLY A 1 203 ? -3.857 8.461 16.481 1.00 87.88 203 GLY A C 1
ATOM 1620 O O . GLY A 1 203 ? -3.868 9.533 15.896 1.00 87.88 203 GLY A O 1
ATOM 1621 N N . GLY A 1 204 ? -4.180 8.366 17.772 1.00 88.00 204 GLY A N 1
ATOM 1622 C CA . GLY A 1 204 ? -4.695 9.484 18.573 1.00 88.00 204 GLY A CA 1
ATOM 1623 C C . GLY A 1 204 ? -6.151 9.343 19.034 1.00 88.00 204 GLY A C 1
ATOM 1624 O O . GLY A 1 204 ? -6.597 10.188 19.804 1.00 88.00 204 GLY A O 1
ATOM 1625 N N . LEU A 1 205 ? -6.871 8.293 18.620 1.00 91.62 205 LEU A N 1
ATOM 1626 C CA . LEU A 1 205 ? -8.220 7.978 19.104 1.00 91.62 205 LEU A CA 1
ATOM 1627 C C . LEU A 1 205 ? -8.223 6.796 20.072 1.00 91.62 205 LEU A C 1
ATOM 1629 O O . LEU A 1 205 ? -7.474 5.838 19.882 1.00 91.62 205 LEU A O 1
ATOM 1633 N N . ASP A 1 206 ? -9.085 6.875 21.085 1.00 94.00 206 ASP A N 1
ATOM 1634 C CA . ASP A 1 206 ? -9.248 5.840 22.105 1.00 94.00 206 ASP A CA 1
ATOM 1635 C C . ASP A 1 206 ? -10.300 4.812 21.708 1.00 94.00 206 ASP A C 1
ATOM 1637 O O . ASP A 1 206 ? -11.425 5.159 21.356 1.00 94.00 206 ASP A O 1
ATOM 1641 N N . TYR A 1 207 ? -9.935 3.543 21.855 1.00 94.62 207 TYR A N 1
ATOM 1642 C CA . TYR A 1 207 ? -10.802 2.394 21.646 1.00 94.62 207 TYR A CA 1
ATOM 1643 C C . TYR A 1 207 ? -10.843 1.570 22.929 1.00 94.62 207 TYR A C 1
ATOM 1645 O O . TYR A 1 207 ? -9.827 1.034 23.376 1.00 94.62 207 TYR A O 1
ATOM 1653 N N . TYR A 1 208 ? -12.019 1.474 23.544 1.00 96.06 208 TYR A N 1
ATOM 1654 C CA . TYR A 1 208 ? -12.256 0.638 24.721 1.00 96.06 208 TYR A CA 1
ATOM 1655 C C . TYR A 1 208 ? -12.277 -0.850 24.360 1.00 96.06 208 TYR A C 1
ATOM 1657 O O . TYR A 1 208 ? -12.405 -1.216 23.190 1.00 96.06 208 TYR A O 1
ATOM 1665 N N . GLN A 1 209 ? -12.161 -1.708 25.370 1.00 96.06 209 GLN A N 1
ATOM 1666 C CA . GLN A 1 209 ? -12.247 -3.156 25.214 1.00 96.06 209 GLN A CA 1
ATOM 1667 C C . GLN A 1 209 ? -13.454 -3.571 24.358 1.00 96.06 209 GLN A C 1
ATOM 1669 O O . GLN A 1 209 ? -14.586 -3.176 24.634 1.00 96.06 209 GLN A O 1
ATOM 1674 N N . GLY A 1 210 ? -13.203 -4.395 23.339 1.00 95.31 210 GLY A N 1
ATOM 1675 C CA . GLY A 1 210 ? -14.225 -4.913 22.428 1.00 95.31 210 GLY A CA 1
ATOM 1676 C C . GLY A 1 210 ? -14.706 -3.919 21.370 1.00 95.31 210 GLY A C 1
ATOM 1677 O O . GLY A 1 210 ? -15.610 -4.248 20.610 1.00 95.31 210 GLY A O 1
ATOM 1678 N N . THR A 1 211 ? -14.125 -2.718 21.306 1.00 96.25 211 THR A N 1
ATOM 1679 C CA . THR A 1 211 ? -14.439 -1.712 20.282 1.00 96.25 211 THR A CA 1
ATOM 1680 C C . THR A 1 211 ? -13.317 -1.602 19.256 1.00 96.25 211 THR A C 1
ATOM 1682 O O . THR A 1 211 ? -12.182 -2.027 19.496 1.00 96.25 211 THR A O 1
ATOM 1685 N N . GLY A 1 212 ? -13.630 -1.015 18.106 1.00 96.06 212 GLY A N 1
ATOM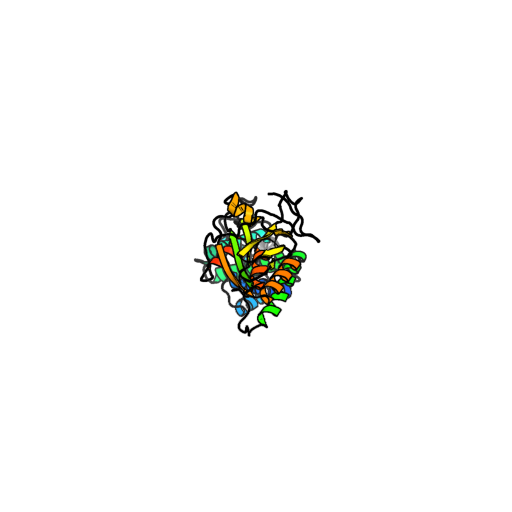 1686 C CA . GLY A 1 212 ? -12.680 -0.818 17.028 1.00 96.06 212 GLY A CA 1
ATOM 1687 C C . GLY A 1 212 ? -13.109 0.290 16.079 1.00 96.06 212 GLY A C 1
ATOM 1688 O O . GLY A 1 212 ? -14.183 0.870 16.224 1.00 96.06 212 GLY A O 1
ATOM 1689 N N . GLY A 1 213 ? -12.254 0.575 15.109 1.00 96.75 213 GLY A N 1
ATOM 1690 C CA . GLY A 1 213 ? -12.482 1.609 14.109 1.00 96.75 213 GLY A CA 1
ATOM 1691 C C . GLY A 1 213 ? -11.507 1.493 12.953 1.00 96.75 213 GLY A C 1
ATOM 1692 O O . GLY A 1 213 ? -10.711 0.548 12.889 1.00 96.75 213 GLY A O 1
ATOM 1693 N N . THR A 1 214 ? -11.570 2.453 12.036 1.00 97.88 214 THR A N 1
ATOM 1694 C CA . THR A 1 214 ? -10.694 2.496 10.861 1.00 97.88 214 THR A CA 1
ATOM 1695 C C . THR A 1 214 ? -9.797 3.717 10.862 1.00 97.88 214 THR A C 1
ATOM 1697 O O . THR A 1 214 ? -10.116 4.758 11.436 1.00 97.88 214 THR A O 1
ATOM 1700 N N . VAL A 1 215 ? -8.659 3.584 10.192 1.00 97.56 215 VAL A N 1
ATOM 1701 C CA . VAL A 1 215 ? -7.758 4.684 9.881 1.00 97.56 215 VAL A CA 1
ATOM 1702 C C . VAL A 1 215 ? -7.276 4.540 8.440 1.00 97.56 215 VAL A C 1
ATOM 1704 O O . VAL A 1 215 ? -6.855 3.465 8.007 1.00 97.56 215 VAL A O 1
ATOM 1707 N N . GLY A 1 216 ? -7.346 5.631 7.689 1.00 95.94 216 GLY A N 1
ATOM 1708 C CA . GLY A 1 216 ? -6.940 5.696 6.289 1.00 95.94 216 GLY A CA 1
ATOM 1709 C C . GLY A 1 216 ? -6.573 7.121 5.900 1.00 95.94 216 GLY A C 1
ATOM 1710 O O . GLY A 1 216 ? -6.841 8.063 6.646 1.00 95.94 216 GLY A O 1
ATOM 1711 N N . THR A 1 217 ? -5.959 7.303 4.732 1.00 94.44 217 THR A N 1
ATOM 1712 C CA . THR A 1 217 ? -5.667 8.644 4.208 1.00 94.44 217 THR A CA 1
ATOM 1713 C C . THR A 1 217 ? -6.564 8.994 3.032 1.00 94.44 217 THR A C 1
ATOM 1715 O O . THR A 1 217 ? -6.869 8.157 2.183 1.00 94.44 217 THR A O 1
ATOM 1718 N N . TYR A 1 218 ? -6.968 10.260 2.955 1.00 92.06 218 TYR A N 1
ATOM 1719 C CA . TYR A 1 218 ? -7.740 10.793 1.834 1.00 92.06 218 TYR A CA 1
ATOM 1720 C C . TYR A 1 218 ? -7.077 12.044 1.278 1.00 92.06 218 TYR A C 1
ATOM 1722 O O . TYR A 1 218 ? -6.543 12.859 2.026 1.00 92.06 218 TYR A O 1
ATOM 1730 N N . GLY A 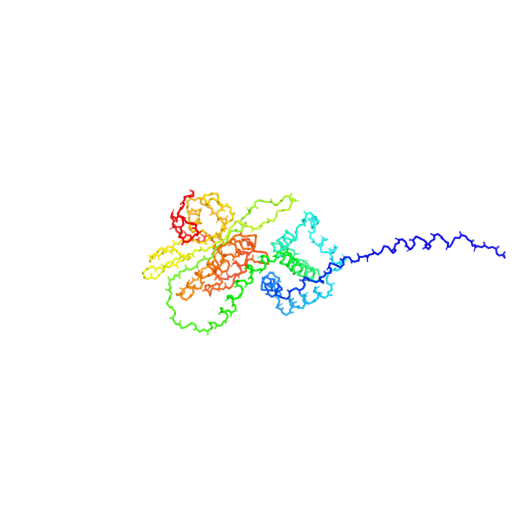1 219 ? -7.155 12.203 -0.043 1.00 87.44 219 GLY A N 1
ATOM 1731 C CA . GLY A 1 219 ? -6.702 13.404 -0.748 1.00 87.44 219 GLY A CA 1
ATOM 1732 C C . GLY A 1 219 ? -7.831 14.315 -1.222 1.00 87.44 219 GLY A C 1
ATOM 1733 O O . GLY A 1 219 ? -7.558 15.367 -1.801 1.00 87.44 219 GLY A O 1
ATOM 1734 N N . ASN A 1 220 ? -9.082 13.875 -1.063 1.00 84.69 220 ASN A N 1
ATOM 1735 C CA . ASN A 1 220 ? -10.237 14.417 -1.775 1.00 84.69 220 ASN A CA 1
ATOM 1736 C C . ASN A 1 220 ? -11.572 14.179 -1.039 1.00 84.69 220 ASN A C 1
ATOM 1738 O O . ASN A 1 220 ? -12.540 13.760 -1.673 1.00 84.69 220 ASN A O 1
ATOM 1742 N N . LEU A 1 221 ? -11.622 14.404 0.279 1.00 87.00 221 LEU A N 1
ATOM 1743 C CA . LEU A 1 221 ? -12.881 14.425 1.038 1.00 87.00 221 LEU A CA 1
ATOM 1744 C C . LEU A 1 221 ? -13.396 15.866 1.196 1.00 87.00 221 LEU A C 1
ATOM 1746 O O . LEU A 1 221 ? -12.778 16.654 1.920 1.00 87.00 221 LEU A O 1
ATOM 1750 N N . PRO A 1 222 ? -14.506 16.241 0.533 1.00 86.25 222 PRO A N 1
ATOM 1751 C CA . PRO A 1 222 ? -15.082 17.578 0.661 1.00 86.25 222 PRO A CA 1
ATOM 1752 C C . PRO A 1 222 ? -15.534 17.908 2.087 1.00 86.25 222 PRO A C 1
ATOM 1754 O O . PRO A 1 222 ? -15.400 19.053 2.517 1.00 86.25 222 PRO A O 1
ATOM 1757 N N . GLU A 1 223 ? -16.011 16.910 2.835 1.00 88.00 223 GLU A N 1
ATOM 1758 C CA . GLU A 1 223 ? -16.566 17.047 4.189 1.00 88.00 223 GLU A CA 1
ATOM 1759 C C . GLU A 1 223 ? -15.524 17.542 5.204 1.00 88.00 223 GLU A C 1
ATOM 1761 O O . GLU A 1 223 ? -15.872 18.072 6.257 1.00 88.00 223 GLU A O 1
ATOM 1766 N N . THR A 1 224 ? -14.234 17.419 4.873 1.00 84.81 224 THR A N 1
ATOM 1767 C CA . THR A 1 224 ? -13.109 17.861 5.708 1.00 84.81 224 THR A CA 1
ATOM 1768 C C . THR A 1 224 ? -12.414 19.103 5.156 1.00 84.81 224 THR A C 1
ATOM 1770 O O . THR A 1 224 ? -11.245 19.348 5.449 1.00 84.81 224 THR A O 1
ATOM 1773 N N . ASN A 1 225 ? -13.111 19.900 4.334 1.00 85.06 225 ASN A N 1
ATOM 1774 C CA . ASN A 1 225 ? -12.529 21.019 3.584 1.00 85.06 225 ASN A CA 1
ATOM 1775 C C . ASN A 1 225 ? -11.313 20.588 2.744 1.00 85.06 225 ASN A C 1
ATOM 1777 O O . ASN A 1 225 ? -10.356 21.347 2.580 1.00 85.06 225 ASN A O 1
ATOM 1781 N N . ASN A 1 226 ? -11.353 19.364 2.205 1.00 84.62 226 ASN A N 1
ATOM 1782 C CA . ASN A 1 226 ? -10.250 18.731 1.484 1.00 84.62 226 ASN A CA 1
ATOM 1783 C C . ASN A 1 226 ? -8.961 18.622 2.309 1.00 84.62 226 ASN A C 1
ATOM 1785 O O . ASN A 1 226 ? -7.866 18.791 1.765 1.00 84.62 226 ASN A O 1
ATOM 1789 N N . TYR A 1 227 ? -9.072 18.332 3.608 1.00 88.19 227 TYR A N 1
ATOM 1790 C CA . TYR A 1 227 ? -7.912 17.932 4.394 1.00 88.19 227 TYR A CA 1
ATOM 1791 C C . TYR A 1 227 ? -7.245 16.706 3.747 1.00 88.19 227 TYR A C 1
ATOM 1793 O O . TYR A 1 227 ? -7.912 15.744 3.360 1.00 88.19 227 TYR A O 1
ATOM 1801 N N . LYS A 1 228 ? -5.918 16.766 3.589 1.00 89.81 228 LYS A N 1
ATOM 1802 C CA . LYS A 1 228 ? -5.113 15.777 2.862 1.00 89.81 228 LYS A CA 1
ATOM 1803 C C . LYS A 1 228 ? -4.216 15.018 3.826 1.00 89.81 228 LYS A C 1
ATOM 1805 O O . LYS A 1 228 ? -3.108 15.466 4.106 1.00 89.81 228 LYS A O 1
ATOM 1810 N N . GLY A 1 229 ? -4.693 13.884 4.316 1.00 91.12 229 GLY A N 1
ATOM 1811 C CA . GLY A 1 229 ? -3.993 13.129 5.349 1.00 91.12 229 GLY A CA 1
ATOM 1812 C C . GLY A 1 229 ? -4.902 12.128 6.038 1.00 91.12 229 GLY A C 1
ATOM 1813 O O . GLY A 1 229 ? -5.848 11.613 5.430 1.00 91.12 229 GLY A O 1
ATOM 1814 N N . VAL A 1 230 ? -4.604 11.851 7.303 1.00 95.25 230 VAL A N 1
ATOM 1815 C CA . VAL A 1 230 ? -5.242 10.806 8.101 1.00 95.25 230 VAL A CA 1
ATOM 1816 C C . VAL A 1 230 ? -6.670 11.183 8.478 1.00 95.25 230 VAL A C 1
ATOM 1818 O O . VAL A 1 230 ? -6.957 12.263 8.998 1.00 95.25 230 VAL A O 1
ATOM 1821 N N . HIS A 1 231 ? -7.566 10.235 8.245 1.00 95.81 231 HIS A N 1
ATOM 1822 C CA . HIS A 1 231 ? -8.952 10.246 8.669 1.00 95.81 231 HIS A CA 1
ATOM 1823 C C . HIS A 1 231 ? -9.251 8.971 9.454 1.00 95.81 231 HIS A C 1
ATOM 1825 O O . HIS A 1 231 ? -8.638 7.925 9.232 1.00 95.81 231 HIS A O 1
ATOM 1831 N N . TYR A 1 232 ? -10.217 9.068 10.357 1.00 96.44 232 TYR A N 1
ATOM 1832 C CA . TYR A 1 232 ? -10.649 7.983 11.221 1.00 96.44 232 TYR A CA 1
ATOM 1833 C C . TYR A 1 232 ? -12.120 7.677 10.985 1.00 96.44 232 TYR A C 1
ATOM 1835 O O . TYR A 1 232 ? -12.934 8.596 10.844 1.00 96.44 232 TYR A O 1
ATOM 1843 N N . ASN A 1 233 ? -12.441 6.385 10.985 1.00 96.56 233 ASN A N 1
ATOM 1844 C CA . ASN A 1 233 ? -13.788 5.814 10.897 1.00 96.56 233 ASN A CA 1
ATOM 1845 C C . ASN A 1 233 ? -14.564 6.163 9.620 1.00 96.56 233 ASN A C 1
ATOM 1847 O O . ASN A 1 233 ? -15.749 5.855 9.505 1.00 96.56 233 ASN A O 1
ATOM 1851 N N . VAL A 1 234 ? -13.914 6.770 8.621 1.00 95.88 234 VAL A N 1
ATOM 1852 C CA . VAL A 1 234 ? -14.568 7.065 7.340 1.00 95.88 234 VAL A CA 1
ATOM 1853 C C . VAL A 1 234 ? -14.948 5.777 6.627 1.00 95.88 234 VAL A C 1
ATOM 1855 O O . VAL A 1 234 ? -16.034 5.666 6.062 1.00 95.88 234 VAL A O 1
ATOM 1858 N N . GLU A 1 235 ? -14.059 4.791 6.659 1.00 96.88 235 GLU A N 1
ATOM 1859 C CA . GLU A 1 235 ? -14.309 3.474 6.089 1.00 96.88 235 GLU A CA 1
ATOM 1860 C C . GLU A 1 235 ? -15.315 2.689 6.922 1.00 96.88 235 GLU A C 1
ATOM 1862 O O . GLU A 1 235 ? -16.163 2.035 6.324 1.00 96.88 235 GLU A O 1
ATOM 1867 N N . SER A 1 236 ? -15.303 2.813 8.256 1.00 95.56 236 SER A N 1
ATOM 1868 C CA . SER A 1 236 ? -16.352 2.244 9.112 1.00 95.56 236 SER A CA 1
ATOM 1869 C C . SER A 1 236 ? -17.749 2.653 8.639 1.00 95.56 236 SER A C 1
ATOM 1871 O O . SER A 1 236 ? -18.576 1.778 8.394 1.00 95.56 236 SER A O 1
ATOM 1873 N N . VAL A 1 237 ? -17.997 3.949 8.431 1.00 95.25 237 VAL A N 1
ATOM 1874 C CA . VAL A 1 237 ? -19.296 4.446 7.942 1.00 95.25 237 VAL A CA 1
ATOM 1875 C C . VAL A 1 237 ? -19.550 4.014 6.496 1.00 95.25 237 VAL A C 1
ATOM 1877 O O . VAL A 1 237 ? -20.585 3.429 6.190 1.00 95.25 237 VAL A O 1
ATOM 1880 N N . LYS A 1 238 ? -18.598 4.231 5.579 1.00 94.00 238 LYS A N 1
ATOM 1881 C CA . LYS A 1 238 ? -18.798 3.917 4.151 1.00 94.00 238 LYS A CA 1
ATOM 1882 C C . LYS A 1 238 ? -19.068 2.435 3.884 1.00 94.00 238 LYS A C 1
ATOM 1884 O O . LYS A 1 238 ? -19.839 2.115 2.980 1.00 94.00 238 LYS A O 1
ATOM 1889 N N . VAL A 1 239 ? -18.431 1.535 4.631 1.00 95.44 239 VAL A N 1
ATOM 1890 C CA . VAL A 1 239 ? -18.648 0.089 4.487 1.00 95.44 239 VAL A CA 1
ATOM 1891 C C . VAL A 1 239 ? -19.993 -0.315 5.078 1.00 95.44 239 VAL A C 1
ATOM 1893 O O . VAL A 1 239 ? -20.773 -0.965 4.385 1.00 95.44 239 VAL A O 1
ATOM 1896 N N . ASN A 1 240 ? -20.273 0.072 6.324 1.00 95.06 240 ASN A N 1
ATOM 1897 C CA . ASN A 1 240 ? -21.437 -0.430 7.057 1.00 95.06 240 ASN A CA 1
ATOM 1898 C C . ASN A 1 240 ? -22.746 0.258 6.646 1.00 95.06 240 ASN A C 1
ATOM 1900 O O . ASN A 1 240 ? -23.761 -0.417 6.497 1.00 95.06 240 ASN A O 1
ATOM 1904 N N . ASP A 1 241 ? -22.714 1.565 6.378 1.00 94.44 241 ASP A N 1
ATOM 1905 C CA . ASP A 1 241 ? -23.931 2.341 6.118 1.00 94.44 241 ASP A CA 1
ATOM 1906 C C . ASP A 1 241 ? -24.195 2.495 4.613 1.00 94.44 241 ASP A C 1
ATOM 1908 O O . ASP A 1 241 ? -25.346 2.562 4.181 1.00 94.44 241 ASP A O 1
ATOM 1912 N N . HIS A 1 242 ? -23.141 2.522 3.785 1.00 91.31 242 HIS A N 1
ATOM 1913 C CA . HIS A 1 242 ? -23.246 2.801 2.343 1.00 91.31 242 HIS A CA 1
ATOM 1914 C C . HIS A 1 242 ? -22.844 1.622 1.438 1.00 91.31 242 HIS A C 1
ATOM 1916 O O . HIS A 1 242 ? -22.819 1.779 0.215 1.00 91.31 242 HIS A O 1
ATOM 1922 N N . SER A 1 243 ? -22.527 0.445 1.999 1.00 90.62 243 SER A N 1
ATOM 1923 C CA . SER A 1 243 ? -22.125 -0.756 1.240 1.00 90.62 243 SER A CA 1
ATOM 1924 C C . SER A 1 243 ? -20.976 -0.509 0.245 1.00 90.62 243 SER A C 1
ATOM 1926 O O . SER A 1 243 ? -20.922 -1.104 -0.834 1.00 90.62 243 SER A O 1
ATOM 1928 N N . MET A 1 244 ? -20.058 0.405 0.577 1.00 91.12 244 MET A N 1
ATOM 1929 C CA . MET A 1 244 ? -18.907 0.715 -0.268 1.00 91.12 244 MET A CA 1
ATOM 1930 C C . MET A 1 244 ? -17.771 -0.298 -0.083 1.00 91.12 244 MET A C 1
ATOM 1932 O O . MET A 1 244 ? -17.729 -1.084 0.860 1.00 91.12 244 MET A O 1
ATOM 1936 N N . TYR A 1 245 ? -16.807 -0.205 -0.995 1.00 90.62 245 TYR A N 1
ATOM 1937 C CA . TYR A 1 245 ? -15.547 -0.939 -0.991 1.00 90.62 245 TYR A CA 1
ATOM 1938 C C . TYR A 1 245 ? -15.694 -2.459 -1.126 1.00 90.62 245 TYR A C 1
ATOM 1940 O O . TYR A 1 245 ? -15.339 -3.233 -0.233 1.00 90.62 245 TYR A O 1
ATOM 1948 N N . LEU A 1 246 ? -16.259 -2.872 -2.264 1.00 91.31 246 LEU A N 1
ATOM 1949 C CA . LEU A 1 246 ? -16.460 -4.266 -2.640 1.00 91.31 246 LEU A CA 1
ATOM 1950 C C . LEU A 1 246 ? -15.909 -4.523 -4.059 1.00 91.31 246 LEU A C 1
ATOM 1952 O O . LEU A 1 246 ? -16.232 -3.753 -4.967 1.00 91.31 246 LEU A O 1
ATOM 1956 N N . PRO A 1 247 ? -15.164 -5.627 -4.277 1.00 95.19 247 PRO A N 1
ATOM 1957 C CA . PRO A 1 247 ? -14.650 -6.540 -3.251 1.00 95.19 247 PRO A CA 1
ATOM 1958 C C . PRO A 1 247 ? -13.518 -5.890 -2.436 1.00 95.19 247 PRO A C 1
ATOM 1960 O O . PRO A 1 247 ? -12.760 -5.087 -2.965 1.00 95.19 247 PRO A O 1
ATOM 1963 N N . ARG A 1 248 ? -13.358 -6.277 -1.169 1.00 95.12 248 ARG A N 1
ATOM 1964 C CA . ARG A 1 248 ? -12.190 -5.904 -0.348 1.00 95.12 248 ARG A CA 1
ATOM 1965 C C . ARG A 1 248 ? -11.403 -7.148 0.038 1.00 95.12 248 ARG A C 1
ATOM 1967 O O . ARG A 1 248 ? -11.996 -8.135 0.462 1.00 95.12 248 ARG A O 1
ATOM 1974 N N . TYR A 1 249 ? -10.087 -7.095 -0.095 1.00 98.44 249 TYR A N 1
ATOM 1975 C CA . TYR A 1 249 ? -9.185 -8.166 0.323 1.00 98.44 249 TYR A CA 1
ATOM 1976 C C . TYR A 1 249 ? -8.415 -7.725 1.557 1.00 98.44 249 TYR A C 1
ATOM 1978 O O . TYR A 1 249 ? -8.019 -6.560 1.644 1.00 98.44 249 TYR A O 1
ATOM 1986 N N . SER A 1 250 ? -8.213 -8.639 2.504 1.00 98.62 250 SER A N 1
ATOM 1987 C CA . SER A 1 250 ? -7.642 -8.289 3.801 1.00 98.62 250 SER A CA 1
ATOM 1988 C C . SER A 1 250 ? -6.727 -9.346 4.399 1.00 98.62 250 SER A C 1
ATOM 1990 O O . SER A 1 250 ? -6.810 -10.525 4.068 1.00 98.62 250 SER A O 1
ATOM 1992 N N . LEU A 1 251 ? -5.871 -8.907 5.322 1.00 98.38 251 LEU A N 1
ATOM 1993 C CA . LEU A 1 251 ? -5.095 -9.751 6.234 1.00 98.38 251 LEU A CA 1
ATOM 1994 C C . LEU A 1 251 ? -5.263 -9.222 7.650 1.00 98.38 251 LEU A C 1
ATOM 1996 O O . LEU A 1 251 ? -5.332 -8.009 7.840 1.00 98.38 251 LEU A O 1
ATOM 2000 N N . SER A 1 252 ? -5.260 -10.122 8.631 1.00 97.94 252 SER A N 1
ATOM 2001 C CA . SER A 1 252 ? -5.330 -9.768 10.048 1.00 97.94 252 SER A CA 1
ATOM 2002 C C . SER A 1 252 ? -4.140 -10.324 10.818 1.00 97.94 252 SER A C 1
ATOM 2004 O O . SER A 1 252 ? -3.637 -11.408 10.520 1.00 97.94 252 SER A O 1
ATOM 2006 N N . VAL A 1 253 ? -3.710 -9.591 11.842 1.00 95.88 253 VAL A N 1
ATOM 2007 C CA . VAL A 1 253 ? -2.654 -10.010 12.766 1.00 95.88 253 VAL A CA 1
ATOM 2008 C C . VAL A 1 253 ? -2.965 -9.523 14.179 1.00 95.88 253 VAL A C 1
ATOM 2010 O O . VAL A 1 253 ? -3.529 -8.446 14.373 1.00 95.88 253 VAL A O 1
ATOM 2013 N N . GLN A 1 254 ? -2.604 -10.331 15.172 1.00 96.00 254 GLN A N 1
ATOM 2014 C CA . GLN A 1 254 ? -2.647 -9.922 16.573 1.00 96.00 254 GLN A CA 1
ATOM 2015 C C . GLN A 1 254 ? -1.414 -9.075 16.882 1.00 96.00 254 GLN A C 1
ATOM 2017 O O . GLN A 1 254 ? -0.296 -9.493 16.586 1.00 96.00 254 GLN A O 1
ATOM 2022 N N . ILE A 1 255 ? -1.619 -7.911 17.492 1.00 94.62 255 ILE A N 1
ATOM 2023 C CA . ILE A 1 255 ? -0.556 -6.944 17.766 1.00 94.62 255 ILE A CA 1
ATOM 2024 C C . ILE A 1 255 ? -0.311 -6.789 19.264 1.00 94.62 255 ILE A C 1
ATOM 2026 O O . ILE A 1 255 ? -1.229 -6.880 20.084 1.00 94.62 255 ILE A O 1
ATOM 2030 N N . THR A 1 256 ? 0.944 -6.549 19.627 1.00 93.44 256 THR A N 1
ATOM 2031 C CA . THR A 1 256 ? 1.381 -6.252 20.995 1.00 93.44 256 THR A CA 1
ATOM 2032 C C . THR A 1 256 ? 1.327 -4.748 21.280 1.00 93.44 256 THR A C 1
ATOM 2034 O O . THR A 1 256 ? 1.099 -3.936 20.383 1.00 93.44 256 THR A O 1
ATOM 2037 N N . ALA A 1 257 ? 1.566 -4.349 22.531 1.00 91.50 257 ALA A N 1
ATOM 2038 C CA . ALA A 1 257 ? 1.704 -2.932 22.883 1.00 91.50 257 ALA A CA 1
ATOM 2039 C C . ALA A 1 257 ? 2.860 -2.240 22.129 1.00 91.50 257 ALA A C 1
ATOM 2041 O O . ALA A 1 257 ? 2.717 -1.094 21.703 1.00 91.50 257 ALA A O 1
ATOM 2042 N N . ASP A 1 258 ? 3.977 -2.943 21.919 1.00 89.38 258 ASP A N 1
ATOM 2043 C CA . ASP A 1 258 ? 5.123 -2.412 21.171 1.00 89.38 258 ASP A CA 1
ATOM 2044 C C . ASP A 1 258 ? 4.788 -2.245 19.686 1.00 89.38 258 ASP A C 1
ATOM 2046 O O . ASP A 1 258 ? 5.144 -1.233 19.082 1.00 89.38 258 ASP A O 1
ATOM 2050 N N . ASP A 1 259 ? 4.057 -3.206 19.111 1.00 92.31 259 ASP A N 1
ATOM 2051 C CA . ASP A 1 259 ? 3.548 -3.113 17.740 1.00 92.31 259 ASP A CA 1
ATOM 2052 C C . ASP A 1 259 ? 2.616 -1.897 17.602 1.00 92.31 259 ASP A C 1
ATOM 2054 O O . ASP A 1 259 ? 2.779 -1.090 16.688 1.00 92.31 259 ASP A O 1
ATOM 2058 N N . LEU A 1 260 ? 1.692 -1.704 18.553 1.00 94.31 260 LEU A N 1
ATOM 2059 C CA . LEU A 1 260 ? 0.785 -0.554 18.578 1.00 94.31 260 LEU A CA 1
ATOM 2060 C C . LEU A 1 260 ? 1.531 0.786 18.718 1.00 94.31 260 LEU A C 1
ATOM 2062 O O . LEU A 1 260 ? 1.127 1.783 18.118 1.00 94.31 260 LEU A O 1
ATOM 2066 N N . SER A 1 261 ? 2.623 0.828 19.485 1.00 91.12 261 SER A N 1
ATOM 2067 C CA . SER A 1 261 ? 3.475 2.018 19.605 1.00 91.12 261 SER A CA 1
ATOM 2068 C C . SER A 1 261 ? 4.094 2.405 18.258 1.00 91.12 261 SER A C 1
ATOM 2070 O O . SER A 1 261 ? 3.968 3.556 17.831 1.00 91.12 261 SER A O 1
ATOM 2072 N N . ARG A 1 262 ? 4.673 1.431 17.540 1.00 89.94 262 ARG A N 1
ATOM 2073 C CA . ARG A 1 262 ? 5.234 1.655 16.197 1.00 89.94 262 ARG A CA 1
ATOM 2074 C C . ARG A 1 262 ? 4.156 2.074 15.207 1.00 89.94 262 ARG A C 1
ATOM 2076 O O . ARG A 1 262 ? 4.299 3.107 14.570 1.00 89.94 262 ARG A O 1
ATOM 2083 N N . ILE A 1 263 ? 3.018 1.378 15.186 1.00 93.81 263 ILE A N 1
ATOM 2084 C CA . ILE A 1 263 ? 1.848 1.749 14.374 1.00 93.81 263 ILE A CA 1
ATOM 2085 C C . ILE A 1 263 ? 1.446 3.217 14.599 1.00 93.81 263 ILE A C 1
ATOM 2087 O O . ILE A 1 263 ? 1.244 3.962 13.642 1.00 93.81 263 ILE A O 1
ATOM 2091 N N . ASN A 1 264 ? 1.355 3.671 15.853 1.00 93.50 264 ASN A N 1
ATOM 2092 C CA . ASN A 1 264 ? 1.009 5.060 16.175 1.00 93.50 264 ASN A CA 1
ATOM 2093 C C . ASN A 1 264 ? 2.032 6.075 15.649 1.00 93.50 264 ASN A C 1
ATOM 2095 O O . ASN A 1 264 ? 1.661 7.164 15.187 1.00 93.50 264 ASN A O 1
ATOM 2099 N N . GLN A 1 265 ? 3.314 5.724 15.722 1.00 90.19 265 GLN A N 1
ATOM 2100 C CA . GLN A 1 265 ? 4.396 6.527 15.174 1.00 90.19 265 GLN A CA 1
ATOM 2101 C C . GLN A 1 265 ? 4.309 6.585 13.640 1.00 90.19 265 GLN A C 1
ATOM 2103 O O . GLN A 1 265 ? 4.296 7.682 13.079 1.00 90.19 265 GLN A O 1
ATOM 2108 N N . THR A 1 266 ? 4.115 5.446 12.970 1.00 90.62 266 THR A N 1
ATOM 2109 C CA . THR A 1 266 ? 3.945 5.356 11.512 1.00 90.62 266 THR A CA 1
ATOM 2110 C C . THR A 1 266 ? 2.739 6.166 11.026 1.00 90.62 266 THR A C 1
ATOM 2112 O O . THR A 1 266 ? 2.868 6.946 10.082 1.00 90.62 266 THR A O 1
ATOM 2115 N N . ILE A 1 267 ? 1.586 6.089 11.709 1.00 92.88 267 ILE A N 1
ATOM 2116 C CA . ILE A 1 267 ? 0.402 6.922 11.407 1.00 92.88 267 ILE A CA 1
ATOM 2117 C C . ILE A 1 267 ? 0.730 8.419 11.530 1.00 92.88 267 ILE A C 1
ATOM 2119 O O . ILE A 1 267 ? 0.155 9.254 10.835 1.00 92.88 267 ILE A O 1
ATOM 2123 N N . THR A 1 268 ? 1.638 8.794 12.432 1.00 89.06 268 THR A N 1
ATOM 2124 C CA . THR A 1 268 ? 2.035 10.194 12.621 1.00 89.06 268 THR A CA 1
ATOM 2125 C C . THR A 1 268 ? 2.956 10.709 11.535 1.00 89.06 268 THR A C 1
ATOM 2127 O O . THR A 1 268 ? 2.762 11.838 11.090 1.00 89.06 268 THR A O 1
ATOM 2130 N N . TYR A 1 269 ? 3.886 9.892 11.054 1.00 86.44 269 TYR A N 1
ATOM 2131 C CA . TYR A 1 269 ? 4.743 10.278 9.936 1.00 86.44 269 TYR A CA 1
ATOM 2132 C C . TYR A 1 269 ? 4.017 10.291 8.590 1.00 86.44 269 TYR A C 1
ATOM 2134 O O . TYR A 1 269 ? 4.392 11.054 7.705 1.00 86.44 269 TYR A O 1
ATOM 2142 N N . ASN A 1 270 ? 2.938 9.519 8.459 1.00 87.00 270 ASN A N 1
ATOM 2143 C CA . ASN A 1 270 ? 2.185 9.391 7.214 1.00 87.00 270 ASN A CA 1
ATOM 2144 C C . ASN A 1 270 ? 0.891 10.228 7.190 1.00 87.00 270 ASN A C 1
ATOM 2146 O O . ASN A 1 270 ? -0.057 9.902 6.480 1.00 87.00 270 ASN A O 1
ATOM 2150 N N . ASP A 1 271 ? 0.856 11.341 7.930 1.00 90.75 271 ASP A N 1
ATOM 2151 C CA . ASP A 1 271 ? -0.266 12.291 7.941 1.00 90.75 271 ASP A CA 1
ATOM 2152 C C . ASP A 1 271 ? -0.192 13.335 6.816 1.00 90.75 271 ASP A C 1
ATOM 2154 O O . ASP A 1 271 ? -0.242 14.544 7.030 1.00 90.75 271 ASP A O 1
ATOM 2158 N N . THR A 1 272 ? -0.013 12.857 5.587 1.00 85.88 272 THR A N 1
ATOM 2159 C CA . THR A 1 272 ? -0.085 13.672 4.370 1.00 85.88 272 THR A CA 1
ATOM 2160 C C . THR A 1 272 ? -0.670 12.836 3.237 1.00 85.88 272 THR A C 1
ATOM 2162 O O . THR A 1 272 ? -0.763 11.615 3.348 1.00 85.88 272 THR A O 1
ATOM 2165 N N . TRP A 1 273 ? -1.099 13.483 2.150 1.00 87.56 273 TRP A N 1
ATOM 2166 C CA . TRP A 1 273 ? -1.582 12.768 0.969 1.00 87.56 273 TRP A CA 1
ATOM 2167 C C . TRP A 1 273 ? -0.956 13.300 -0.324 1.00 87.56 273 TRP A C 1
ATOM 2169 O O . TRP A 1 273 ? -1.088 14.484 -0.654 1.00 87.56 273 TRP A O 1
ATOM 2179 N N . THR A 1 274 ? -0.317 12.411 -1.084 1.00 83.81 274 THR A N 1
ATOM 2180 C CA . THR A 1 274 ? 0.210 12.648 -2.437 1.00 83.81 274 THR A CA 1
ATOM 2181 C C . THR A 1 274 ? -0.154 11.480 -3.363 1.00 83.81 274 THR A C 1
ATOM 2183 O O . THR A 1 274 ? -0.884 10.576 -2.971 1.00 83.81 274 THR A O 1
ATOM 2186 N N . LYS A 1 275 ? 0.336 11.478 -4.614 1.00 80.44 275 LYS A N 1
ATOM 2187 C CA . LYS A 1 275 ? 0.164 10.325 -5.515 1.00 80.44 275 LYS A CA 1
ATOM 2188 C C . LYS A 1 275 ? 0.900 9.070 -5.027 1.00 80.44 275 LYS A C 1
ATOM 2190 O O . LYS A 1 275 ? 0.412 7.981 -5.307 1.00 80.44 275 LYS A O 1
ATOM 2195 N N . VAL A 1 276 ? 2.021 9.221 -4.314 1.00 82.12 276 VAL A N 1
ATOM 2196 C CA . VAL A 1 276 ? 2.805 8.105 -3.751 1.00 82.12 276 VAL A CA 1
ATOM 2197 C C . VAL A 1 276 ? 2.446 7.878 -2.295 1.00 82.12 276 VAL A C 1
ATOM 2199 O O . VAL A 1 276 ? 2.058 6.773 -1.944 1.00 82.12 276 VAL A O 1
ATOM 2202 N N . ASN A 1 277 ? 2.475 8.922 -1.464 1.00 84.38 277 ASN A N 1
ATOM 2203 C CA . ASN A 1 277 ? 1.987 8.855 -0.092 1.00 84.38 277 ASN A CA 1
ATOM 2204 C C . ASN A 1 277 ? 0.452 8.903 -0.080 1.00 84.38 277 ASN A C 1
ATOM 2206 O O . ASN A 1 277 ? -0.157 9.903 0.290 1.00 84.38 277 ASN A O 1
ATOM 2210 N N . ASN A 1 278 ? -0.171 7.859 -0.615 1.00 89.25 278 ASN A N 1
ATOM 2211 C CA . ASN A 1 278 ? -1.612 7.727 -0.776 1.00 89.25 278 ASN A CA 1
ATOM 2212 C C . ASN A 1 278 ? -2.180 6.685 0.203 1.00 89.25 278 ASN A C 1
ATOM 2214 O O . ASN A 1 278 ? -1.489 6.205 1.100 1.00 89.25 278 ASN A O 1
ATOM 2218 N N . CYS A 1 279 ? -3.447 6.312 0.028 1.00 94.75 279 CYS A N 1
ATOM 2219 C CA . CYS A 1 279 ? -4.126 5.368 0.913 1.00 94.75 279 CYS A CA 1
ATOM 2220 C C . CYS A 1 279 ? -3.485 3.970 0.947 1.00 94.75 279 CYS A C 1
ATOM 2222 O O . CYS A 1 279 ? -3.472 3.331 1.994 1.00 94.75 279 CYS A O 1
ATOM 2224 N N . SER A 1 280 ? -2.908 3.503 -0.162 1.00 94.25 280 SER A N 1
ATOM 2225 C CA . SER A 1 280 ? -2.274 2.176 -0.242 1.00 94.25 280 SER A CA 1
ATOM 2226 C C . SER A 1 280 ? -0.885 2.157 0.346 1.00 94.25 280 SER A C 1
ATOM 2228 O O . SER A 1 280 ? -0.550 1.221 1.065 1.00 94.25 280 SER A O 1
ATOM 2230 N N . TRP A 1 281 ? -0.112 3.215 0.109 1.00 90.62 281 TRP A N 1
ATOM 2231 C CA . TRP A 1 281 ? 1.161 3.398 0.792 1.00 90.62 281 TRP A CA 1
ATOM 2232 C C . TRP A 1 281 ? 0.970 3.486 2.305 1.00 90.62 281 TRP A C 1
ATOM 2234 O O . TRP A 1 281 ? 1.592 2.735 3.048 1.00 90.62 281 TRP A O 1
ATOM 2244 N N . PHE A 1 282 ? 0.034 4.328 2.754 1.00 93.44 282 PHE A N 1
ATOM 2245 C CA . PHE A 1 282 ? -0.311 4.463 4.167 1.00 93.44 282 PHE A CA 1
ATOM 2246 C C . PHE A 1 282 ? -0.712 3.120 4.792 1.00 93.44 282 PHE A C 1
ATOM 2248 O O . PHE A 1 282 ? -0.177 2.739 5.832 1.00 93.44 282 PHE A O 1
ATOM 2255 N N . ALA A 1 283 ? -1.637 2.391 4.160 1.00 96.56 283 ALA A N 1
ATOM 2256 C CA . ALA A 1 283 ? -2.114 1.116 4.683 1.00 96.56 283 ALA A CA 1
ATOM 2257 C C . ALA A 1 283 ? -0.986 0.074 4.760 1.00 96.56 283 ALA A C 1
ATOM 2259 O O . ALA A 1 283 ? -0.840 -0.585 5.789 1.00 96.56 283 ALA A O 1
ATOM 2260 N N . ALA A 1 284 ? -0.157 -0.037 3.717 1.00 94.06 284 ALA A N 1
ATOM 2261 C CA . ALA A 1 284 ? 0.991 -0.940 3.708 1.00 94.06 284 ALA A CA 1
ATOM 2262 C C . ALA A 1 284 ? 2.021 -0.567 4.785 1.00 94.06 284 ALA A C 1
ATOM 2264 O O . ALA A 1 284 ? 2.440 -1.442 5.535 1.00 94.06 284 ALA A O 1
ATOM 2265 N N . ALA A 1 285 ? 2.364 0.717 4.931 1.00 91.44 285 ALA A N 1
ATOM 2266 C CA . ALA A 1 285 ? 3.310 1.183 5.943 1.00 91.44 285 ALA A CA 1
ATOM 2267 C C . ALA A 1 285 ? 2.828 0.857 7.367 1.00 91.44 285 ALA A C 1
ATOM 2269 O O . ALA A 1 285 ? 3.564 0.277 8.164 1.00 91.44 285 ALA A O 1
ATOM 2270 N N . VAL A 1 286 ? 1.565 1.165 7.682 1.00 94.25 286 VAL A N 1
ATOM 2271 C CA . VAL A 1 286 ? 0.978 0.867 8.998 1.00 94.25 286 VAL A CA 1
ATOM 2272 C C . VAL A 1 286 ? 0.912 -0.640 9.258 1.00 94.25 286 VAL A C 1
ATOM 2274 O O . VAL A 1 286 ? 1.206 -1.088 10.366 1.00 94.25 286 VAL A O 1
ATOM 2277 N N . TRP A 1 287 ? 0.550 -1.436 8.252 1.00 95.81 287 TRP A N 1
ATOM 2278 C CA . TRP A 1 287 ? 0.549 -2.892 8.369 1.00 95.81 287 TRP A CA 1
ATOM 2279 C C . TRP A 1 287 ? 1.953 -3.455 8.574 1.00 95.81 287 TRP A C 1
ATOM 2281 O O . TRP A 1 287 ? 2.153 -4.261 9.480 1.00 95.81 287 TRP A O 1
ATOM 2291 N N . ASN A 1 288 ? 2.936 -3.018 7.792 1.00 92.25 288 ASN A N 1
ATOM 2292 C CA . ASN A 1 288 ? 4.313 -3.487 7.917 1.00 92.25 288 ASN A CA 1
ATOM 2293 C C . ASN A 1 288 ? 4.892 -3.116 9.289 1.00 92.25 288 ASN A C 1
ATOM 2295 O O . ASN A 1 288 ? 5.665 -3.893 9.840 1.00 92.25 288 ASN A O 1
ATOM 2299 N N . ALA A 1 289 ? 4.412 -2.035 9.919 1.00 89.75 289 ALA A N 1
ATOM 2300 C CA . ALA A 1 289 ? 4.807 -1.673 11.277 1.00 89.75 289 ALA A CA 1
ATOM 2301 C C . ALA A 1 289 ? 4.314 -2.643 12.377 1.00 89.75 289 ALA A C 1
ATOM 2303 O O . ALA A 1 289 ? 4.864 -2.673 13.486 1.00 89.75 289 ALA A O 1
ATOM 2304 N N . SER A 1 290 ? 3.286 -3.445 12.077 1.00 88.00 290 SER A N 1
ATOM 2305 C CA . SER A 1 290 ? 2.620 -4.356 13.018 1.00 88.00 290 SER A CA 1
ATOM 2306 C C . SER A 1 290 ? 3.389 -5.649 13.307 1.00 88.00 290 SER A C 1
ATOM 2308 O O . SER A 1 290 ? 3.035 -6.380 14.231 1.00 88.00 290 SER A O 1
ATOM 2310 N N . GLY A 1 291 ? 4.427 -5.957 12.521 1.00 78.56 291 GLY A N 1
ATOM 2311 C CA . GLY A 1 291 ? 5.093 -7.263 12.543 1.00 78.56 291 GLY A CA 1
ATOM 2312 C C . GLY A 1 291 ? 4.310 -8.381 11.836 1.00 78.56 291 GLY A C 1
ATOM 2313 O O . GLY A 1 291 ? 4.654 -9.555 11.985 1.00 78.56 291 GLY A O 1
ATOM 2314 N N . GLY A 1 292 ? 3.257 -8.039 11.085 1.00 84.12 292 GLY A N 1
ATOM 2315 C CA . GLY A 1 292 ? 2.613 -8.940 10.130 1.00 84.12 292 GLY A CA 1
ATOM 2316 C C . GLY A 1 292 ? 3.539 -9.321 8.968 1.00 84.12 292 GLY A C 1
ATOM 2317 O O . GLY A 1 292 ? 4.626 -8.771 8.798 1.00 84.12 292 GLY A O 1
ATOM 2318 N N . LYS A 1 293 ? 3.109 -10.281 8.138 1.00 89.69 293 LYS A N 1
ATOM 2319 C CA . LYS A 1 293 ? 3.833 -10.608 6.898 1.00 89.69 293 LYS A CA 1
ATOM 2320 C C . LYS A 1 293 ? 3.885 -9.373 6.005 1.00 89.69 293 LYS A C 1
ATOM 2322 O O . LYS A 1 293 ? 2.841 -8.771 5.772 1.00 89.69 293 LYS A O 1
ATOM 2327 N N . TYR A 1 294 ? 5.068 -9.046 5.499 1.00 90.38 294 TYR A N 1
ATOM 2328 C CA . TYR A 1 294 ? 5.281 -7.871 4.662 1.00 90.38 294 TYR A CA 1
ATOM 2329 C C . TYR A 1 294 ? 4.313 -7.824 3.472 1.00 90.38 294 TYR A C 1
ATOM 2331 O O . TYR A 1 294 ? 4.121 -8.832 2.787 1.00 90.38 294 TYR A O 1
ATOM 2339 N N . VAL A 1 295 ? 3.738 -6.650 3.209 1.00 91.75 295 VAL A N 1
ATOM 2340 C CA . VAL A 1 295 ? 2.942 -6.371 2.008 1.00 91.75 295 VAL A CA 1
ATOM 2341 C C . VAL A 1 295 ? 3.502 -5.163 1.272 1.00 91.75 295 VAL A C 1
ATOM 2343 O O . VAL A 1 295 ? 3.875 -4.159 1.874 1.00 91.75 295 VAL A O 1
ATOM 2346 N N . SER A 1 296 ? 3.523 -5.256 -0.055 1.00 92.06 296 SER A N 1
ATOM 2347 C CA . SER A 1 296 ? 3.927 -4.169 -0.945 1.00 92.06 296 SER A CA 1
ATOM 2348 C C . SER A 1 296 ? 2.697 -3.534 -1.585 1.00 92.06 296 SER A C 1
ATOM 2350 O O . SER A 1 296 ? 1.809 -4.245 -2.062 1.00 92.06 296 SER A O 1
ATOM 2352 N N . ALA A 1 297 ? 2.668 -2.204 -1.652 1.00 91.25 297 ALA A N 1
ATOM 2353 C CA . ALA A 1 297 ? 1.686 -1.471 -2.451 1.00 91.25 297 ALA A CA 1
ATOM 2354 C C . ALA A 1 297 ? 2.118 -1.294 -3.923 1.00 91.25 297 ALA A C 1
ATOM 2356 O O . ALA A 1 297 ? 1.324 -0.788 -4.713 1.00 91.25 297 ALA A O 1
ATOM 2357 N N . GLY A 1 298 ? 3.329 -1.734 -4.291 1.00 91.62 298 GLY A N 1
ATOM 2358 C CA . GLY A 1 298 ? 3.920 -1.590 -5.626 1.00 91.62 298 GLY A CA 1
ATOM 2359 C C . GLY A 1 298 ? 5.022 -0.531 -5.702 1.00 91.62 298 GLY A C 1
ATOM 2360 O O . GLY A 1 298 ? 5.189 0.263 -4.782 1.00 91.62 298 GLY A O 1
ATOM 2361 N N . VAL A 1 299 ? 5.752 -0.518 -6.823 1.00 91.00 299 VAL A N 1
ATOM 2362 C CA . VAL A 1 299 ? 6.733 0.527 -7.185 1.00 91.00 299 VAL A CA 1
ATOM 2363 C C . VAL A 1 299 ? 6.027 1.884 -7.263 1.00 91.00 299 VAL A C 1
ATOM 2365 O O . VAL A 1 299 ? 6.525 2.895 -6.769 1.00 91.00 299 VAL A O 1
ATOM 2368 N N . ILE A 1 300 ? 4.816 1.892 -7.824 1.00 88.88 300 ILE A N 1
ATOM 2369 C CA . ILE A 1 300 ? 3.826 2.947 -7.618 1.00 88.88 300 ILE A CA 1
ATOM 2370 C C . ILE A 1 300 ? 2.746 2.403 -6.682 1.00 88.88 300 ILE A C 1
ATOM 2372 O O . ILE A 1 300 ? 2.108 1.409 -7.025 1.00 88.88 300 ILE A O 1
ATOM 2376 N N . PRO A 1 301 ? 2.487 3.036 -5.527 1.00 89.75 301 PRO A N 1
ATOM 2377 C CA . PRO A 1 301 ? 1.496 2.522 -4.589 1.00 89.75 301 PRO A CA 1
ATOM 2378 C C . PRO A 1 301 ? 0.074 2.588 -5.160 1.00 89.75 301 PRO A C 1
ATOM 2380 O O . PRO A 1 301 ? -0.428 3.683 -5.428 1.00 89.75 301 PRO A O 1
ATOM 2383 N N . THR A 1 302 ? -0.607 1.448 -5.312 1.00 91.75 302 THR A N 1
ATOM 2384 C CA . THR A 1 302 ? -2.011 1.397 -5.771 1.00 91.75 302 THR A CA 1
ATOM 2385 C C . THR A 1 302 ? -2.858 0.430 -4.936 1.00 91.75 302 THR A C 1
ATOM 2387 O O . THR A 1 302 ? -2.354 -0.619 -4.517 1.00 91.75 302 THR A O 1
ATOM 2390 N N . PRO A 1 303 ? -4.157 0.728 -4.703 1.00 94.19 303 PRO A N 1
ATOM 2391 C CA . PRO A 1 303 ? -5.039 -0.218 -4.017 1.00 94.19 303 PRO A CA 1
ATOM 2392 C C . PRO A 1 303 ? -5.134 -1.569 -4.723 1.00 94.19 303 PRO A C 1
ATOM 2394 O O . PRO A 1 303 ? -5.190 -2.607 -4.061 1.00 94.19 303 PRO A O 1
ATOM 2397 N N . LYS A 1 304 ? -5.104 -1.572 -6.062 1.00 92.69 304 LYS A N 1
ATOM 2398 C CA . LYS A 1 304 ? -5.084 -2.809 -6.845 1.00 92.69 304 LYS A CA 1
ATOM 2399 C C . LYS A 1 304 ? -3.852 -3.656 -6.537 1.00 92.69 304 LYS A C 1
ATOM 2401 O O . LYS A 1 304 ? -4.003 -4.824 -6.181 1.00 92.69 304 LYS A O 1
ATOM 2406 N N . THR A 1 305 ? -2.655 -3.080 -6.640 1.00 92.69 305 THR A N 1
ATOM 2407 C CA . THR A 1 305 ? -1.410 -3.823 -6.410 1.00 92.69 305 THR A CA 1
ATOM 2408 C C . THR A 1 305 ? -1.311 -4.304 -4.961 1.00 92.69 305 THR A C 1
ATOM 2410 O O . THR A 1 305 ? -0.923 -5.448 -4.717 1.00 92.69 305 THR A O 1
ATOM 2413 N N . LEU A 1 306 ? -1.743 -3.490 -3.992 1.00 95.56 306 LEU A N 1
ATOM 2414 C CA . LEU A 1 306 ? -1.816 -3.909 -2.592 1.00 95.56 306 LEU A CA 1
ATOM 2415 C C . LEU A 1 306 ? -2.762 -5.106 -2.399 1.00 95.56 306 LEU A C 1
ATOM 2417 O O . LEU A 1 306 ? -2.386 -6.083 -1.753 1.00 95.56 306 LEU A O 1
ATOM 2421 N N . ALA A 1 307 ? -3.960 -5.075 -2.990 1.00 96.75 307 ALA A N 1
ATOM 2422 C CA . ALA A 1 307 ? -4.897 -6.198 -2.947 1.00 96.75 307 ALA A CA 1
ATOM 2423 C C . ALA A 1 307 ? -4.325 -7.460 -3.616 1.00 96.75 307 ALA A C 1
ATOM 2425 O O . ALA A 1 307 ? -4.488 -8.567 -3.100 1.00 96.75 307 ALA A O 1
ATOM 2426 N N . ASP A 1 308 ? -3.641 -7.311 -4.753 1.00 94.62 308 ASP A N 1
ATOM 2427 C CA . ASP A 1 308 ? -2.974 -8.413 -5.448 1.00 94.62 308 ASP A CA 1
ATOM 2428 C C . ASP A 1 308 ? -1.880 -9.052 -4.583 1.00 94.62 308 ASP A C 1
ATOM 2430 O O . ASP A 1 308 ? -1.798 -10.279 -4.513 1.00 94.62 308 ASP A O 1
ATOM 2434 N N . ASN A 1 309 ? -1.107 -8.250 -3.848 1.00 95.12 309 ASN A N 1
ATOM 2435 C CA . ASN A 1 309 ? -0.089 -8.753 -2.925 1.00 95.12 309 ASN A CA 1
ATOM 2436 C C . ASN A 1 309 ? -0.677 -9.350 -1.638 1.00 95.12 309 ASN A C 1
ATOM 2438 O O . ASN A 1 309 ? -0.164 -10.360 -1.160 1.00 95.12 309 ASN A O 1
ATOM 2442 N N . ILE A 1 310 ? -1.789 -8.817 -1.122 1.00 97.69 310 ILE A N 1
ATOM 2443 C CA . ILE A 1 310 ? -2.547 -9.433 -0.021 1.00 97.69 310 ILE A CA 1
ATOM 2444 C C . ILE A 1 310 ? -2.986 -10.857 -0.396 1.00 97.69 310 ILE A C 1
ATOM 2446 O O . ILE A 1 310 ? -2.764 -11.791 0.374 1.00 97.69 310 ILE A O 1
ATOM 2450 N N . LYS A 1 311 ? -3.534 -11.056 -1.602 1.00 96.81 311 LYS A N 1
ATOM 2451 C CA . LYS A 1 311 ? -4.002 -12.374 -2.080 1.00 96.81 311 LYS A CA 1
ATOM 2452 C C . LYS A 1 311 ? -2.890 -13.419 -2.216 1.00 96.81 311 LYS A C 1
ATOM 2454 O O . LYS A 1 311 ? -3.175 -14.613 -2.180 1.00 96.81 311 LYS A O 1
ATOM 2459 N N . LYS A 1 312 ? -1.628 -13.000 -2.367 1.00 94.31 312 LYS A N 1
ATOM 2460 C CA . LYS A 1 312 ? -0.470 -13.915 -2.407 1.00 94.31 312 LYS A CA 1
ATOM 2461 C C . LYS A 1 312 ? -0.146 -14.505 -1.028 1.00 94.31 312 LYS A C 1
ATOM 2463 O O . LYS A 1 312 ? 0.594 -15.483 -0.937 1.00 94.31 312 LYS A O 1
ATOM 2468 N N . ILE A 1 313 ? -0.679 -13.933 0.052 1.00 94.75 313 ILE A N 1
ATOM 2469 C CA . ILE A 1 313 ? -0.390 -14.356 1.419 1.00 94.75 313 ILE A CA 1
ATOM 2470 C C . ILE A 1 313 ? -1.475 -15.317 1.915 1.00 94.75 313 ILE A C 1
ATOM 2472 O O . ILE A 1 313 ? -2.651 -14.977 2.004 1.00 94.75 313 ILE A O 1
ATOM 2476 N N . SER A 1 314 ? -1.063 -16.528 2.305 1.00 94.50 314 SER A N 1
ATOM 2477 C CA . SER A 1 314 ? -1.961 -17.503 2.940 1.00 94.50 314 SER A CA 1
ATOM 2478 C C . SER A 1 314 ? -2.636 -16.913 4.179 1.00 94.50 314 SER A C 1
ATOM 2480 O O . SER A 1 314 ? -1.947 -16.400 5.066 1.00 94.50 314 SER A O 1
ATOM 2482 N N . GLY A 1 315 ? -3.958 -17.084 4.267 1.00 94.75 315 GLY A N 1
ATOM 2483 C CA . GLY A 1 315 ? -4.790 -16.544 5.344 1.00 94.75 315 GLY A CA 1
ATOM 2484 C C . GLY A 1 315 ? -5.432 -15.192 5.027 1.00 94.75 315 GLY A C 1
ATOM 2485 O O . GLY A 1 315 ? -5.995 -14.588 5.935 1.00 94.75 315 GLY A O 1
ATOM 2486 N N . TYR A 1 316 ? -5.348 -14.715 3.779 1.00 98.19 316 TYR A N 1
ATOM 2487 C CA . TYR A 1 316 ? -6.148 -13.573 3.346 1.00 98.19 316 TYR A CA 1
ATOM 2488 C C . TYR A 1 316 ? -7.646 -13.893 3.407 1.00 98.19 316 TYR A C 1
ATOM 2490 O O . TYR A 1 316 ? -8.058 -15.045 3.253 1.00 98.19 316 TYR A O 1
ATOM 2498 N N . ASP A 1 317 ? -8.449 -12.852 3.588 1.00 98.25 317 ASP A N 1
ATOM 2499 C CA . ASP A 1 317 ? -9.905 -12.930 3.575 1.00 98.25 317 ASP A CA 1
ATOM 2500 C C . ASP A 1 317 ? -10.482 -12.016 2.484 1.00 98.25 317 ASP A C 1
ATOM 2502 O O . ASP A 1 317 ? -9.834 -11.078 2.007 1.00 98.25 317 ASP A O 1
ATOM 2506 N N . THR A 1 318 ? -11.702 -12.321 2.052 1.00 98.12 318 THR A N 1
ATOM 2507 C CA . THR A 1 318 ? -12.468 -11.539 1.085 1.00 98.12 318 THR A CA 1
ATOM 2508 C C . THR A 1 318 ? -13.721 -11.014 1.762 1.00 98.12 318 THR A C 1
ATOM 2510 O O . THR A 1 318 ? -14.558 -11.777 2.230 1.00 98.12 318 THR A O 1
ATOM 2513 N N . ASN A 1 319 ? -13.888 -9.696 1.751 1.00 97.06 319 ASN A N 1
ATOM 2514 C CA . ASN A 1 319 ? -15.001 -8.995 2.381 1.00 97.06 319 ASN A CA 1
ATOM 2515 C C . ASN A 1 319 ? -15.091 -9.201 3.897 1.00 97.06 319 ASN A C 1
ATOM 2517 O O . ASN A 1 319 ? -16.193 -9.151 4.444 1.00 97.06 319 ASN A O 1
ATOM 2521 N N . ALA A 1 320 ? -13.945 -9.331 4.578 1.00 96.75 320 ALA A N 1
ATOM 2522 C CA . ALA A 1 320 ? -13.896 -9.348 6.038 1.00 96.75 320 ALA A CA 1
ATOM 2523 C C . ALA A 1 320 ? -14.668 -8.163 6.641 1.00 96.75 320 ALA A C 1
ATOM 2525 O O . ALA A 1 320 ? -14.771 -7.085 6.037 1.00 96.75 320 ALA A O 1
ATOM 2526 N N . GLU A 1 321 ? -15.245 -8.374 7.818 1.00 95.81 321 GLU A N 1
ATOM 2527 C CA . GLU A 1 321 ? -16.009 -7.349 8.523 1.00 95.81 321 GLU A CA 1
ATOM 2528 C C . GLU A 1 321 ? -15.127 -6.151 8.893 1.00 95.81 321 GLU A C 1
ATOM 2530 O O . GLU A 1 321 ? -13.937 -6.285 9.187 1.00 95.81 321 GLU A O 1
ATOM 2535 N N . VAL A 1 322 ? -15.726 -4.961 8.867 1.00 97.38 322 VAL A N 1
ATOM 2536 C CA . VAL A 1 322 ? -15.061 -3.714 9.247 1.00 97.38 322 VAL A CA 1
ATOM 2537 C C . VAL A 1 322 ? -15.715 -3.205 10.528 1.00 97.38 322 VAL A C 1
ATOM 2539 O O . VAL A 1 322 ? -16.923 -2.958 10.505 1.00 97.38 322 VAL A O 1
ATOM 2542 N N . PRO A 1 323 ? -14.952 -3.012 11.623 1.00 95.88 323 PRO A N 1
ATOM 2543 C CA . PRO A 1 323 ? -15.485 -2.503 12.880 1.00 95.88 323 PRO A CA 1
ATOM 2544 C C . PRO A 1 323 ? -16.301 -1.229 12.672 1.00 95.88 323 PRO A C 1
ATOM 2546 O O . PRO A 1 323 ? -15.837 -0.281 12.028 1.00 95.88 323 PRO A O 1
ATOM 2549 N N . TYR A 1 324 ? -17.520 -1.212 13.208 1.00 94.12 324 TYR A N 1
ATOM 2550 C CA . TYR A 1 324 ? -18.414 -0.072 13.069 1.00 94.12 324 TYR A CA 1
ATOM 2551 C C . TYR A 1 324 ? -18.139 0.987 14.137 1.00 94.12 324 TYR A C 1
ATOM 2553 O O . TYR A 1 324 ? -18.124 0.702 15.334 1.00 94.12 324 TYR A O 1
ATOM 2561 N N . CYS A 1 325 ? -17.962 2.222 13.681 1.00 92.12 325 CYS A N 1
ATOM 2562 C CA . CYS A 1 325 ? -17.932 3.425 14.494 1.00 92.12 325 CYS A CA 1
ATOM 2563 C C . CYS A 1 325 ? -18.525 4.556 13.648 1.00 92.12 325 CYS A C 1
ATOM 2565 O O . CYS A 1 325 ? -18.042 4.827 12.550 1.00 92.12 325 CYS A O 1
ATOM 2567 N N . ASP A 1 326 ? -19.577 5.192 14.153 1.00 88.62 326 ASP A N 1
ATOM 2568 C CA . ASP A 1 326 ? -20.362 6.228 13.471 1.00 88.62 326 ASP A CA 1
ATOM 2569 C C . ASP A 1 326 ? -19.780 7.642 13.649 1.00 88.62 326 ASP A C 1
ATOM 2571 O O . ASP A 1 326 ? -20.279 8.618 13.087 1.00 88.62 326 ASP A O 1
ATOM 2575 N N . ILE A 1 327 ? -18.705 7.776 14.432 1.00 91.25 327 ILE A N 1
ATOM 2576 C CA . ILE A 1 327 ? -18.059 9.057 14.706 1.00 91.25 327 ILE A CA 1
ATOM 2577 C C . ILE A 1 327 ? -16.774 9.179 13.891 1.00 91.25 327 ILE A C 1
ATOM 2579 O O . ILE A 1 327 ? -15.778 8.512 14.177 1.00 91.25 327 ILE A O 1
ATOM 2583 N N . THR A 1 328 ? -16.775 10.088 12.918 1.00 93.81 328 THR A N 1
ATOM 2584 C CA . THR A 1 328 ? -15.627 10.340 12.043 1.00 93.81 328 THR A CA 1
ATOM 2585 C C . THR A 1 328 ? -14.791 11.525 12.498 1.00 93.81 328 THR A C 1
ATOM 2587 O O . THR A 1 328 ? -15.300 12.518 13.027 1.00 93.81 328 THR A O 1
ATOM 2590 N N . TYR A 1 329 ? -13.482 11.422 12.267 1.00 93.88 329 TYR A N 1
ATOM 2591 C CA . TYR A 1 329 ? -12.514 12.471 12.579 1.00 93.88 329 TYR A CA 1
ATOM 2592 C C . TYR A 1 329 ? -11.498 12.623 11.456 1.00 93.88 329 TYR A C 1
ATOM 2594 O O . TYR A 1 329 ? -11.177 11.649 10.777 1.00 93.88 329 TYR A O 1
ATOM 2602 N N . TYR A 1 330 ? -10.936 13.813 11.288 1.00 90.62 330 TYR A N 1
ATOM 2603 C CA . TYR A 1 330 ? -9.671 13.974 10.573 1.00 90.62 330 TYR A CA 1
ATOM 2604 C C . TYR A 1 330 ? -8.586 14.454 11.528 1.00 90.62 330 TYR A C 1
ATOM 2606 O O . TYR A 1 330 ? -8.864 15.096 12.552 1.00 90.62 330 TYR A O 1
ATOM 2614 N N . LYS A 1 331 ? -7.342 14.081 11.227 1.00 86.88 331 LYS A N 1
ATOM 2615 C CA . LYS A 1 331 ? -6.211 14.404 12.083 1.00 86.88 331 LYS A CA 1
ATOM 2616 C C . LYS A 1 331 ? -5.929 15.905 12.044 1.00 86.88 331 LYS A C 1
ATOM 2618 O O . LYS A 1 331 ? -5.872 16.553 11.009 1.00 86.88 331 LYS A O 1
ATOM 2623 N N . ALA A 1 332 ? -5.775 16.466 13.230 1.00 76.31 332 ALA A N 1
ATOM 2624 C CA . ALA A 1 332 ? -5.217 17.784 13.476 1.00 76.31 332 ALA A CA 1
ATOM 2625 C C . ALA A 1 332 ? -4.568 17.730 14.866 1.00 76.31 332 ALA A C 1
ATOM 2627 O O . ALA A 1 332 ? -4.594 16.685 15.521 1.00 76.31 332 ALA A O 1
ATOM 2628 N N . LYS A 1 333 ? -4.008 18.845 15.356 1.00 68.44 333 LYS A N 1
ATOM 2629 C CA . LYS A 1 333 ? -3.424 18.910 16.713 1.00 68.44 333 LYS A CA 1
ATOM 2630 C C . LYS A 1 333 ? -4.366 18.333 17.786 1.00 68.44 333 LYS A C 1
ATOM 2632 O O . LYS A 1 333 ? -3.893 17.711 18.728 1.00 68.44 333 LYS A O 1
ATOM 2637 N N . ASN A 1 334 ? -5.673 18.511 17.594 1.00 74.75 334 ASN A N 1
ATOM 2638 C CA . ASN A 1 334 ? -6.730 17.726 18.225 1.00 74.75 334 ASN A CA 1
ATOM 2639 C C . ASN A 1 334 ? -7.621 17.156 17.108 1.00 74.75 334 ASN A C 1
ATOM 2641 O O . ASN A 1 334 ? -7.990 17.945 16.234 1.00 74.75 334 ASN A O 1
ATOM 2645 N N . PRO A 1 335 ? -7.983 15.858 17.108 1.00 82.81 335 PRO A N 1
ATOM 2646 C CA . PRO A 1 335 ? -8.861 15.289 16.086 1.00 82.81 335 PRO A CA 1
ATOM 2647 C C . PRO A 1 335 ? -10.161 16.087 15.941 1.00 82.81 335 PRO A C 1
ATOM 2649 O O . PRO A 1 335 ? -10.845 16.361 16.931 1.00 82.81 335 PRO A O 1
ATOM 2652 N N . VAL A 1 336 ? -10.500 16.469 14.710 1.00 87.12 336 VAL A N 1
ATOM 2653 C CA . VAL A 1 336 ? -11.692 17.276 14.421 1.00 87.12 336 VAL A CA 1
ATOM 2654 C C . VAL A 1 336 ? -12.800 16.360 13.932 1.00 87.12 336 VAL A C 1
ATOM 2656 O O . VAL A 1 336 ? -12.644 15.684 12.916 1.00 87.12 336 VAL A O 1
ATOM 2659 N N . LYS A 1 337 ? -13.912 16.336 14.670 1.00 91.81 337 LYS A N 1
ATOM 2660 C CA . LYS A 1 337 ? -15.104 15.565 14.313 1.00 91.81 337 LYS A CA 1
ATOM 2661 C C . LYS A 1 337 ? -15.787 16.164 13.081 1.00 91.81 337 LYS A C 1
ATOM 2663 O O . LYS A 1 337 ? -15.906 17.384 12.988 1.00 91.81 337 LYS A O 1
ATOM 2668 N N . PHE A 1 338 ? -16.296 15.313 12.195 1.00 91.06 338 PHE A N 1
ATOM 2669 C CA . PHE A 1 338 ? -17.154 15.717 11.080 1.00 91.06 338 PHE A CA 1
ATOM 2670 C C . PHE A 1 338 ? -18.297 14.709 10.863 1.00 91.06 338 PHE A C 1
ATOM 2672 O O . PHE A 1 338 ? -18.533 13.841 11.703 1.00 91.06 338 PHE A O 1
ATOM 2679 N N . THR A 1 339 ? -19.072 14.876 9.794 1.00 88.00 339 THR A N 1
ATOM 2680 C CA . THR A 1 339 ? -20.172 13.976 9.411 1.00 88.00 339 THR A CA 1
ATOM 2681 C C . THR A 1 339 ? -20.056 13.686 7.921 1.00 88.00 339 THR A C 1
ATOM 2683 O O . THR A 1 339 ? -19.697 14.588 7.163 1.00 88.00 339 THR A O 1
ATOM 2686 N N . LEU A 1 340 ? -20.282 12.425 7.547 1.00 83.00 340 LEU A N 1
ATOM 2687 C CA . LEU A 1 340 ? -20.213 11.927 6.171 1.00 83.00 340 LEU A CA 1
ATOM 2688 C C . LEU A 1 340 ? -21.558 11.967 5.455 1.00 83.00 340 LEU A C 1
ATOM 2690 O O . LEU A 1 340 ? -22.594 11.951 6.157 1.00 83.00 340 LEU A O 1
#